Protein AF-A0A941DUY1-F1 (afdb_monomer_lite)

Organism: NCBI:txid447199

Structure (mmCIF, N/CA/C/O backbone):
data_AF-A0A941DUY1-F1
#
_entry.id   AF-A0A941DUY1-F1
#
loop_
_atom_site.group_PDB
_atom_site.id
_atom_site.type_symbol
_atom_site.label_atom_id
_atom_site.label_alt_id
_atom_site.label_comp_id
_atom_site.label_asym_id
_atom_site.label_entity_id
_atom_site.label_seq_id
_atom_site.pdbx_PDB_ins_code
_atom_site.Cartn_x
_atom_site.Cartn_y
_atom_site.Cartn_z
_atom_site.occupancy
_atom_site.B_iso_or_equiv
_atom_site.auth_seq_id
_atom_site.auth_comp_id
_atom_site.auth_asym_id
_atom_site.auth_atom_id
_atom_site.pdbx_PDB_model_num
ATOM 1 N N . MET A 1 1 ? 4.414 -6.493 -10.388 1.00 70.31 1 MET A N 1
ATOM 2 C CA . MET A 1 1 ? 4.293 -7.013 -11.770 1.00 70.31 1 MET A CA 1
ATOM 3 C C . MET A 1 1 ? 5.643 -6.838 -12.440 1.00 70.31 1 MET A C 1
ATOM 5 O O . MET A 1 1 ? 6.046 -5.702 -12.551 1.00 70.31 1 MET A O 1
ATOM 9 N N . ALA A 1 2 ? 6.353 -7.868 -12.897 1.00 86.38 2 ALA A N 1
ATOM 10 C CA . ALA A 1 2 ? 7.705 -7.721 -13.474 1.00 86.38 2 ALA A CA 1
ATOM 11 C C . ALA A 1 2 ? 7.740 -7.038 -14.870 1.00 86.38 2 ALA A C 1
ATOM 13 O O . ALA A 1 2 ? 8.248 -7.601 -15.849 1.00 86.38 2 ALA A O 1
ATOM 14 N N . ALA A 1 3 ? 7.182 -5.826 -14.984 1.00 84.94 3 ALA A N 1
ATOM 15 C CA . ALA A 1 3 ? 6.990 -5.048 -16.208 1.00 84.94 3 ALA A CA 1
ATOM 16 C C . ALA A 1 3 ? 6.229 -5.795 -17.323 1.00 84.94 3 ALA A C 1
ATOM 18 O O . ALA A 1 3 ? 6.579 -5.696 -18.498 1.00 84.94 3 ALA A O 1
ATOM 19 N N . GLY A 1 4 ? 5.207 -6.577 -16.962 1.00 78.38 4 GLY A N 1
ATOM 20 C CA . GLY A 1 4 ? 4.423 -7.361 -17.924 1.00 78.38 4 GLY A CA 1
ATOM 21 C C . GLY A 1 4 ? 4.984 -8.748 -18.242 1.00 78.38 4 GLY A C 1
ATOM 22 O O . GLY A 1 4 ? 4.427 -9.442 -19.088 1.00 78.38 4 GLY A O 1
ATOM 23 N N . ARG A 1 5 ? 6.094 -9.154 -1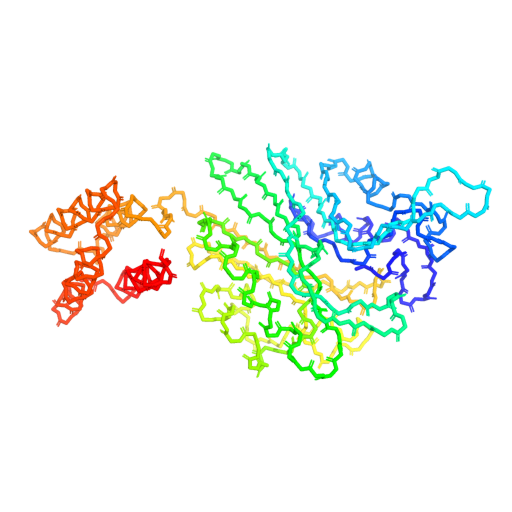7.608 1.00 90.06 5 ARG A N 1
ATOM 24 C CA . ARG A 1 5 ? 6.735 -10.449 -17.867 1.00 90.06 5 ARG A CA 1
ATOM 25 C C . ARG A 1 5 ? 6.318 -11.516 -16.864 1.00 90.06 5 ARG A C 1
ATOM 27 O O . ARG A 1 5 ? 6.424 -11.310 -15.657 1.00 90.06 5 ARG A O 1
ATOM 34 N N . GLY A 1 6 ? 5.929 -12.674 -17.389 1.00 88.38 6 GLY A N 1
ATOM 35 C CA . GLY A 1 6 ? 5.649 -13.863 -16.591 1.00 88.38 6 GLY A CA 1
ATOM 36 C C . GLY A 1 6 ? 6.906 -14.602 -16.131 1.00 88.38 6 GLY A C 1
ATOM 37 O O . GLY A 1 6 ? 8.039 -14.220 -16.435 1.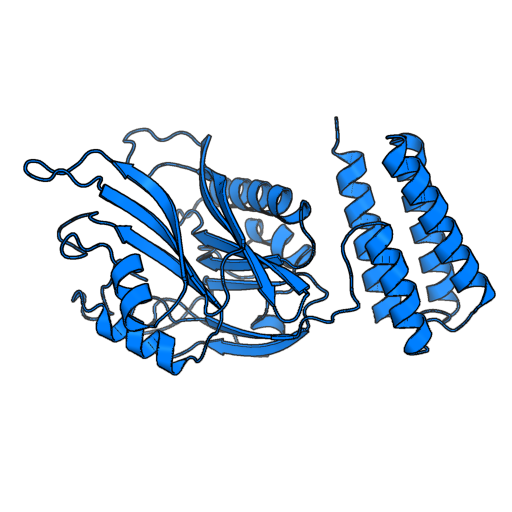00 88.38 6 GLY A O 1
ATOM 38 N N . THR A 1 7 ? 6.707 -15.721 -15.432 1.00 90.62 7 THR A N 1
ATOM 39 C CA . THR A 1 7 ? 7.796 -16.601 -14.955 1.00 90.62 7 THR A CA 1
ATOM 40 C C . THR A 1 7 ? 8.589 -17.269 -16.086 1.00 90.62 7 THR A C 1
ATOM 42 O O . THR A 1 7 ? 9.714 -17.722 -15.878 1.00 90.62 7 THR A O 1
ATOM 45 N N . ASP A 1 8 ? 8.032 -17.284 -17.298 1.00 89.25 8 ASP A N 1
ATOM 46 C CA . ASP A 1 8 ? 8.660 -17.700 -18.554 1.00 89.25 8 ASP A CA 1
ATOM 47 C C . ASP A 1 8 ? 9.516 -16.596 -19.206 1.00 89.25 8 ASP A C 1
ATOM 49 O O . ASP A 1 8 ? 10.152 -16.834 -20.231 1.00 89.25 8 ASP A O 1
ATOM 53 N N . GLY A 1 9 ? 9.545 -15.391 -18.623 1.00 87.94 9 GLY A N 1
ATOM 54 C CA . GLY A 1 9 ? 10.306 -14.237 -19.107 1.00 87.94 9 GLY A CA 1
ATOM 55 C C . GLY A 1 9 ? 9.675 -13.513 -20.299 1.00 87.94 9 GLY A C 1
ATOM 56 O O . GLY A 1 9 ? 10.223 -12.505 -20.753 1.00 87.94 9 GLY A O 1
ATOM 57 N N . ASN A 1 10 ? 8.530 -13.993 -20.788 1.00 91.19 10 ASN A N 1
ATOM 58 C CA . ASN A 1 10 ? 7.822 -13.414 -21.923 1.00 91.19 10 ASN A CA 1
ATOM 59 C C . ASN A 1 10 ? 6.900 -12.285 -21.461 1.00 91.19 10 ASN A C 1
ATOM 61 O O . ASN A 1 10 ? 6.195 -12.428 -20.464 1.00 91.19 10 ASN A O 1
ATOM 65 N N . TYR A 1 11 ? 6.887 -11.186 -22.215 1.00 92.81 11 TYR A N 1
ATOM 66 C CA . TYR A 1 11 ? 5.929 -10.100 -22.031 1.00 92.81 11 TYR A CA 1
ATOM 67 C C . TYR A 1 11 ? 4.552 -10.522 -22.562 1.00 92.81 11 TYR A C 1
ATOM 69 O O . TYR A 1 11 ? 4.431 -10.798 -23.757 1.00 92.81 11 TYR A O 1
ATOM 77 N N . GLN A 1 12 ? 3.557 -10.617 -21.676 1.00 93.69 12 GLN A N 1
ATOM 78 C CA . GLN A 1 12 ? 2.161 -10.968 -21.982 1.00 93.69 12 GLN A CA 1
ATOM 79 C C . GLN A 1 12 ? 1.250 -10.276 -20.963 1.00 93.69 12 GLN A C 1
ATOM 81 O O . GLN A 1 12 ? 1.073 -10.763 -19.843 1.00 93.69 12 GLN A O 1
ATOM 86 N N . LEU A 1 13 ? 0.714 -9.112 -21.329 1.00 94.25 13 LEU A N 1
ATOM 87 C CA . LEU A 1 13 ? -0.080 -8.283 -20.421 1.00 94.25 13 LEU A CA 1
ATOM 88 C C . LEU A 1 13 ? -1.455 -8.902 -20.135 1.00 94.25 13 LEU A C 1
ATOM 90 O O . LEU A 1 13 ? -1.976 -8.765 -19.031 1.00 94.25 13 LEU A O 1
ATOM 94 N N . GLU A 1 14 ? -1.990 -9.656 -21.090 1.00 94.69 14 GLU A N 1
ATOM 95 C CA . GLU A 1 14 ? -3.260 -10.375 -20.991 1.00 94.69 14 GLU A CA 1
ATOM 96 C C . GLU A 1 14 ? -3.248 -11.350 -19.809 1.00 94.69 14 GLU A C 1
ATOM 98 O O . GLU A 1 14 ? -4.197 -11.399 -19.038 1.00 94.69 14 GLU A O 1
ATOM 103 N N . ARG A 1 15 ? -2.123 -12.039 -19.570 1.00 94.62 15 ARG A N 1
ATOM 104 C CA . ARG A 1 15 ? -1.970 -12.958 -18.428 1.00 94.62 15 ARG A CA 1
ATOM 105 C C . ARG A 1 15 ? -2.094 -12.236 -17.080 1.00 94.62 15 ARG A C 1
ATOM 107 O O . ARG A 1 15 ? -2.566 -12.811 -16.098 1.00 94.62 15 ARG A O 1
ATOM 114 N N . ILE A 1 16 ? -1.634 -10.985 -17.015 1.00 95.62 16 ILE A N 1
ATOM 115 C CA . ILE A 1 16 ? -1.786 -10.141 -15.826 1.00 95.62 16 ILE A CA 1
ATOM 116 C C . ILE A 1 16 ? -3.247 -9.721 -15.674 1.00 95.62 16 ILE A C 1
ATOM 118 O O . ILE A 1 16 ? -3.775 -9.832 -14.570 1.00 95.62 16 ILE A O 1
ATOM 122 N N . ALA A 1 17 ? -3.895 -9.283 -16.757 1.00 97.00 17 ALA A N 1
ATOM 123 C CA . ALA A 1 17 ? -5.310 -8.919 -16.742 1.00 97.00 17 ALA A CA 1
ATOM 124 C C . ALA A 1 17 ? -6.191 -10.097 -16.288 1.00 97.00 17 ALA A C 1
ATOM 126 O O . ALA A 1 17 ? -6.972 -9.935 -15.355 1.00 97.00 17 ALA A O 1
ATOM 127 N N . GLU A 1 18 ? -5.986 -11.293 -16.848 1.00 96.81 18 GLU A N 1
ATOM 128 C CA . GLU A 1 18 ? -6.672 -12.532 -16.449 1.00 96.81 18 GLU A CA 1
ATOM 129 C C . GLU A 1 18 ? -6.465 -12.832 -14.959 1.00 96.81 18 GLU A C 1
ATOM 131 O O . GLU A 1 18 ? -7.430 -13.049 -14.232 1.00 96.81 18 GLU A O 1
ATOM 136 N N . THR A 1 19 ? -5.218 -12.754 -14.471 1.00 96.38 19 THR A N 1
ATOM 137 C CA . THR A 1 19 ? -4.923 -12.966 -13.043 1.00 96.38 19 THR A CA 1
ATOM 138 C C . THR A 1 19 ? -5.673 -11.960 -12.165 1.00 96.38 19 THR A C 1
ATOM 140 O O . THR A 1 19 ? -6.210 -12.340 -11.129 1.00 96.38 19 THR A O 1
ATOM 143 N N . ILE A 1 20 ? -5.733 -10.681 -12.558 1.00 96.88 20 ILE A N 1
ATOM 144 C CA . ILE A 1 20 ? -6.478 -9.653 -11.815 1.00 96.88 20 ILE A CA 1
ATOM 145 C C . ILE A 1 20 ? -7.981 -9.964 -11.831 1.00 96.88 20 ILE A C 1
ATOM 147 O O . ILE A 1 20 ? -8.607 -9.940 -10.772 1.00 96.88 20 ILE A O 1
ATOM 151 N N . GLN A 1 21 ? -8.553 -10.314 -12.985 1.00 97.06 21 GLN A N 1
ATOM 152 C CA . GLN A 1 21 ? -9.971 -10.675 -13.106 1.00 97.06 21 GLN A CA 1
ATOM 153 C C . GLN A 1 21 ? -10.337 -11.870 -12.220 1.00 97.06 21 GLN A C 1
ATOM 155 O O . GLN A 1 21 ? -11.356 -11.826 -11.532 1.00 97.06 21 GLN A O 1
ATOM 160 N N . GLU A 1 22 ? -9.494 -12.905 -12.188 1.00 96.88 22 GLU A N 1
ATOM 161 C CA . GLU A 1 22 ? -9.694 -14.097 -11.354 1.00 96.88 22 GLU A CA 1
ATOM 162 C C . GLU A 1 22 ? -9.720 -13.774 -9.856 1.00 96.88 22 GLU A C 1
ATOM 164 O O . GLU A 1 22 ? -10.427 -14.445 -9.104 1.00 96.88 22 GLU A O 1
ATOM 169 N N . THR A 1 23 ? -9.000 -12.734 -9.416 1.00 96.06 23 THR A N 1
ATOM 170 C CA . THR A 1 23 ? -9.039 -12.311 -8.007 1.00 96.06 23 THR A CA 1
ATOM 171 C C . THR A 1 23 ? -10.356 -11.657 -7.598 1.00 96.06 23 THR A C 1
ATOM 173 O O . THR A 1 23 ? -10.684 -11.655 -6.414 1.00 96.06 23 THR A O 1
ATOM 176 N N . GLY A 1 24 ? -11.092 -11.064 -8.545 1.00 96.12 24 GLY A N 1
ATOM 177 C CA . GLY A 1 24 ? -12.301 -10.289 -8.260 1.00 96.12 24 GLY A CA 1
ATOM 178 C C . GLY A 1 24 ? -12.070 -8.996 -7.462 1.00 96.12 24 GLY A C 1
ATOM 179 O O . GLY A 1 24 ? -13.032 -8.448 -6.928 1.00 96.12 24 GLY A O 1
ATOM 180 N N . ALA A 1 25 ? -10.828 -8.511 -7.356 1.00 97.56 25 ALA A N 1
ATOM 181 C CA . ALA A 1 25 ? -10.493 -7.333 -6.559 1.00 97.56 25 ALA A CA 1
ATOM 182 C C . ALA A 1 25 ? -11.130 -6.041 -7.110 1.00 97.56 25 ALA A C 1
ATOM 184 O O . ALA A 1 25 ? -11.072 -5.763 -8.307 1.00 97.56 25 ALA A O 1
ATOM 185 N N . ASP A 1 26 ? -11.686 -5.206 -6.225 1.00 97.88 26 ASP A N 1
ATOM 186 C CA . ASP A 1 26 ? -12.289 -3.921 -6.617 1.00 97.88 26 ASP A CA 1
ATOM 187 C C . ASP A 1 26 ? -11.260 -2.778 -6.741 1.00 97.88 26 ASP A C 1
ATOM 189 O O . ASP A 1 26 ? -11.467 -1.833 -7.507 1.00 97.88 26 ASP A O 1
ATOM 193 N N . ILE A 1 27 ? -10.167 -2.837 -5.970 1.00 98.31 27 ILE A N 1
ATOM 194 C CA . ILE A 1 27 ? -9.073 -1.855 -5.963 1.00 98.31 27 ILE A CA 1
ATOM 195 C C . ILE A 1 27 ? -7.753 -2.626 -5.939 1.00 98.31 27 ILE A C 1
ATOM 197 O O . ILE A 1 27 ? -7.562 -3.514 -5.109 1.00 98.31 27 ILE A O 1
ATOM 201 N N . ILE A 1 28 ? -6.841 -2.294 -6.848 1.00 98.75 28 ILE A N 1
ATOM 202 C CA . ILE A 1 28 ? -5.596 -3.029 -7.078 1.00 98.75 28 ILE A CA 1
ATOM 203 C C . ILE A 1 28 ? -4.421 -2.061 -7.027 1.00 98.75 28 ILE A C 1
ATOM 205 O O . ILE A 1 28 ? -4.449 -1.022 -7.680 1.00 98.75 28 ILE A O 1
ATOM 209 N N . GLY A 1 29 ? -3.364 -2.420 -6.297 1.00 98.75 29 GLY A N 1
ATOM 210 C CA . GLY A 1 29 ? -2.077 -1.727 -6.342 1.00 98.75 29 GLY A CA 1
ATOM 211 C C . GLY A 1 29 ? -1.036 -2.538 -7.102 1.00 98.75 29 GLY A C 1
ATOM 212 O O . GLY A 1 29 ? -0.862 -3.730 -6.857 1.00 98.75 29 GLY A O 1
ATOM 213 N N . LEU A 1 30 ? -0.331 -1.885 -8.020 1.00 98.69 30 LEU A N 1
ATOM 214 C CA . LEU A 1 30 ? 0.607 -2.508 -8.944 1.00 98.69 30 LEU A CA 1
ATOM 215 C C . LEU A 1 30 ? 1.993 -1.879 -8.802 1.00 98.69 30 LEU A C 1
ATOM 217 O O . LEU A 1 30 ? 2.150 -0.662 -8.882 1.00 98.69 30 LEU A O 1
ATOM 221 N N . GLN A 1 31 ? 3.015 -2.714 -8.636 1.00 98.50 31 GLN A N 1
ATOM 222 C CA . GLN A 1 31 ? 4.422 -2.308 -8.625 1.00 98.50 31 GLN A CA 1
ATOM 223 C C . GLN A 1 31 ? 5.102 -2.719 -9.929 1.00 98.50 31 GLN A C 1
ATOM 225 O O . GLN A 1 31 ? 4.628 -3.625 -10.622 1.00 98.50 31 GLN A O 1
ATOM 230 N N . GLU A 1 32 ? 6.238 -2.080 -10.218 1.00 97.25 32 GLU A N 1
ATOM 231 C CA . GLU A 1 32 ? 7.058 -2.348 -11.406 1.00 97.25 32 GLU A CA 1
ATOM 232 C C . GLU A 1 32 ? 6.312 -2.121 -12.734 1.00 97.25 32 GLU A C 1
ATOM 234 O O . GLU A 1 32 ? 6.437 -2.861 -13.711 1.00 97.25 32 GLU A O 1
ATOM 239 N N . VAL A 1 33 ? 5.527 -1.048 -12.765 1.00 98.38 33 VAL A N 1
ATOM 240 C CA . VAL A 1 33 ? 4.738 -0.628 -13.921 1.00 98.38 33 VAL A CA 1
ATOM 241 C C . VAL A 1 33 ? 5.625 0.152 -14.883 1.00 98.38 33 VAL A C 1
ATOM 243 O O . VAL A 1 33 ? 6.224 1.157 -14.495 1.00 98.38 33 VAL A O 1
ATOM 246 N N . ASP A 1 34 ? 5.672 -0.279 -16.140 1.00 98.00 34 ASP A N 1
ATOM 247 C CA . ASP A 1 34 ? 6.364 0.433 -17.212 1.00 98.00 34 ASP A CA 1
ATOM 248 C C . ASP A 1 34 ? 5.372 1.272 -18.026 1.00 98.00 34 ASP A C 1
ATOM 250 O O . ASP A 1 34 ? 4.307 0.792 -18.421 1.00 98.00 34 ASP A O 1
ATOM 254 N N . VAL A 1 35 ? 5.761 2.504 -18.346 1.00 98.06 35 VAL A N 1
ATOM 255 C CA . VAL A 1 35 ? 5.073 3.361 -19.318 1.00 98.06 35 VAL A CA 1
ATOM 256 C C . VAL A 1 35 ? 6.102 3.808 -20.342 1.00 98.06 35 VAL A C 1
ATOM 258 O O . VAL A 1 35 ? 6.987 4.615 -20.047 1.00 98.06 35 VAL A O 1
ATOM 261 N N . HIS A 1 36 ? 6.050 3.202 -21.528 1.00 97.19 36 HIS A N 1
ATOM 262 C CA . HIS A 1 36 ? 7.006 3.431 -22.617 1.00 97.19 36 HIS A CA 1
ATOM 263 C C . HIS A 1 36 ? 8.476 3.202 -22.225 1.00 97.19 36 HIS A C 1
ATOM 265 O O . HIS A 1 36 ? 9.393 3.712 -22.867 1.00 97.19 36 HIS A O 1
ATOM 271 N N . TRP A 1 37 ? 8.727 2.438 -21.158 1.00 95.44 37 TRP A N 1
ATOM 272 C CA . TRP A 1 37 ? 10.041 2.365 -20.522 1.00 95.44 37 TRP A CA 1
ATOM 273 C C . TRP A 1 37 ? 11.130 1.797 -21.432 1.00 95.44 37 TRP A C 1
ATOM 275 O O . TRP A 1 37 ? 12.275 2.255 -21.389 1.00 95.44 37 TRP A O 1
ATOM 285 N N . GLY A 1 38 ? 10.812 0.779 -22.228 1.00 93.88 38 GLY A N 1
ATOM 286 C CA . GLY A 1 38 ? 11.788 0.110 -23.075 1.00 93.88 38 GLY A CA 1
ATOM 287 C C . GLY A 1 38 ? 11.260 -1.168 -23.713 1.00 93.88 38 GLY A C 1
ATOM 288 O O . GLY A 1 38 ? 10.127 -1.582 -23.487 1.00 93.88 38 GLY A O 1
ATOM 289 N N . ALA A 1 39 ? 12.139 -1.858 -24.442 1.00 92.25 39 ALA A N 1
ATOM 290 C CA . ALA A 1 39 ? 11.802 -3.096 -25.145 1.00 92.25 39 ALA A CA 1
ATOM 291 C C . ALA A 1 39 ? 11.272 -4.219 -24.229 1.00 92.25 39 ALA A C 1
ATOM 293 O O . ALA A 1 39 ? 10.554 -5.092 -24.703 1.00 92.25 39 ALA A O 1
ATOM 294 N N . ARG A 1 40 ? 11.596 -4.206 -22.923 1.00 92.44 40 ARG A N 1
ATOM 295 C CA . ARG A 1 40 ? 11.140 -5.233 -21.962 1.00 92.44 40 ARG A CA 1
ATOM 296 C C . ARG A 1 40 ? 9.620 -5.275 -21.776 1.00 92.44 40 ARG A C 1
ATOM 298 O O . ARG A 1 40 ? 9.105 -6.315 -21.387 1.00 92.44 40 ARG A O 1
ATOM 305 N N . SER A 1 41 ? 8.963 -4.150 -22.032 1.00 92.50 41 SER A N 1
ATOM 306 C CA . SER A 1 41 ? 7.520 -3.937 -21.944 1.00 92.50 41 SER A CA 1
ATOM 307 C C . SER A 1 41 ? 6.946 -3.547 -23.305 1.00 92.50 41 SER A C 1
ATOM 309 O O . SER A 1 41 ? 5.922 -2.884 -23.366 1.00 92.50 41 SER A O 1
ATOM 311 N N . ASN A 1 42 ? 7.658 -3.874 -24.396 1.00 93.12 42 ASN A N 1
ATOM 312 C CA . ASN A 1 42 ? 7.289 -3.505 -25.766 1.00 93.12 42 ASN A CA 1
ATOM 313 C C . ASN A 1 42 ? 7.041 -1.987 -25.964 1.00 93.12 42 ASN A C 1
ATOM 315 O O . ASN A 1 42 ? 6.386 -1.567 -26.908 1.00 93.12 42 ASN A O 1
ATOM 319 N N . TYR A 1 43 ? 7.617 -1.140 -25.099 1.00 94.75 43 TYR A N 1
ATOM 320 C CA . TYR A 1 43 ? 7.329 0.301 -25.035 1.00 94.75 43 TYR A CA 1
ATOM 321 C C . TYR A 1 43 ? 5.844 0.639 -24.818 1.00 94.75 43 TYR A C 1
ATOM 323 O O . TYR A 1 43 ? 5.426 1.767 -25.090 1.00 94.75 43 TYR A O 1
ATOM 331 N N . ASP A 1 44 ? 5.060 -0.285 -24.278 1.00 96.19 44 ASP A N 1
ATOM 332 C CA . ASP A 1 44 ? 3.642 -0.073 -24.037 1.00 96.19 44 ASP A CA 1
ATOM 333 C C . ASP A 1 44 ? 3.397 0.818 -22.811 1.00 96.19 44 ASP A C 1
ATOM 335 O O . ASP A 1 44 ? 4.206 0.901 -21.877 1.00 96.19 44 ASP A O 1
ATOM 339 N N . ASN A 1 45 ? 2.250 1.499 -22.810 1.00 97.50 45 ASN A N 1
ATOM 340 C CA . ASN A 1 45 ? 1.695 2.102 -21.603 1.00 97.50 45 ASN A CA 1
ATOM 341 C C . ASN A 1 45 ? 0.919 1.023 -20.838 1.00 97.50 45 ASN A C 1
ATOM 343 O O . ASN A 1 45 ? -0.298 0.902 -20.971 1.00 97.50 45 ASN A O 1
ATOM 347 N N . THR A 1 46 ? 1.644 0.196 -20.081 1.00 97.94 46 THR A N 1
ATOM 348 C CA . THR A 1 46 ? 1.078 -1.039 -19.512 1.00 97.94 46 THR A CA 1
ATOM 349 C C . THR A 1 46 ? -0.114 -0.800 -18.592 1.00 97.94 46 THR A C 1
ATOM 351 O O . THR A 1 46 ? -1.071 -1.564 -18.637 1.00 97.94 46 THR A O 1
ATOM 354 N N . ILE A 1 47 ? -0.103 0.272 -17.796 1.00 98.31 47 ILE A N 1
ATOM 355 C CA . ILE A 1 47 ? -1.226 0.581 -16.906 1.00 98.31 47 ILE A CA 1
ATOM 356 C C . ILE A 1 47 ? -2.464 1.034 -17.675 1.00 98.31 47 ILE A C 1
ATOM 358 O O . ILE A 1 47 ? -3.564 0.632 -17.316 1.00 98.31 47 ILE A O 1
ATOM 362 N N . GLN A 1 48 ? -2.297 1.824 -18.739 1.00 98.44 48 GLN A N 1
ATOM 363 C CA . GLN A 1 48 ? -3.426 2.254 -19.561 1.00 98.44 48 GLN A CA 1
ATOM 364 C C . GLN A 1 48 ? -4.084 1.053 -20.246 1.00 98.44 48 GLN A C 1
ATOM 366 O O . GLN A 1 48 ? -5.299 0.920 -20.189 1.00 98.44 48 GLN A O 1
ATOM 371 N N . LEU A 1 49 ? -3.285 0.157 -20.832 1.00 98.25 49 LEU A N 1
ATOM 372 C CA . LEU A 1 49 ? -3.800 -1.050 -21.481 1.00 98.25 49 LEU A CA 1
ATOM 373 C C . LEU A 1 49 ? -4.530 -1.969 -20.489 1.00 98.25 49 LEU A C 1
ATOM 375 O O . LEU A 1 49 ? -5.603 -2.471 -20.804 1.00 98.25 49 LEU A O 1
ATOM 379 N N . LEU A 1 50 ? -3.990 -2.154 -19.277 1.00 98.38 50 LEU A N 1
ATOM 380 C CA . LEU A 1 50 ? -4.678 -2.911 -18.223 1.00 98.38 50 LEU A CA 1
ATOM 381 C C . LEU A 1 50 ? -5.992 -2.246 -17.802 1.00 98.38 50 LEU A C 1
ATOM 383 O O . LEU A 1 50 ? -6.984 -2.936 -17.607 1.00 98.38 50 LEU A O 1
ATOM 387 N N . ALA A 1 51 ? -6.006 -0.922 -17.655 1.00 98.56 51 ALA A N 1
ATOM 388 C CA . ALA A 1 51 ? -7.204 -0.183 -17.274 1.00 98.56 51 ALA A CA 1
ATOM 389 C C . ALA A 1 51 ? -8.311 -0.279 -18.334 1.00 98.56 51 ALA A C 1
ATOM 391 O O . ALA A 1 51 ? -9.476 -0.441 -17.979 1.00 98.56 51 ALA A O 1
ATOM 392 N N . GLU A 1 52 ? -7.941 -0.214 -19.616 1.00 98.38 52 GLU A N 1
ATOM 393 C CA . GLU A 1 52 ? -8.857 -0.382 -20.749 1.00 98.38 52 GLU A CA 1
ATOM 394 C C . GLU A 1 52 ? -9.424 -1.810 -20.814 1.00 98.38 52 GLU A C 1
ATOM 396 O O . GLU A 1 52 ? -10.633 -1.972 -20.960 1.00 98.38 52 GLU A O 1
ATOM 401 N N . GLU A 1 53 ? -8.582 -2.837 -20.649 1.00 98.06 53 GLU A N 1
ATOM 402 C CA . GLU A 1 53 ? -9.005 -4.249 -20.672 1.00 98.06 53 GLU A CA 1
ATOM 403 C C . GLU A 1 53 ? -9.910 -4.617 -19.484 1.00 98.06 53 GLU A C 1
ATOM 405 O O . GLU A 1 53 ? -10.840 -5.413 -19.614 1.00 98.06 53 GLU A O 1
ATOM 410 N N . LEU A 1 54 ? -9.643 -4.042 -18.309 1.00 98.12 54 LEU A N 1
ATOM 411 C CA . LEU A 1 54 ? -10.362 -4.349 -17.071 1.00 98.12 54 LEU A CA 1
ATOM 412 C C . LEU A 1 54 ? -11.570 -3.433 -16.818 1.00 98.12 54 LEU A C 1
ATOM 414 O O . LEU A 1 54 ? -12.294 -3.667 -15.851 1.00 98.12 54 LEU A O 1
ATOM 418 N N . ASP A 1 55 ? -11.789 -2.416 -17.660 1.00 98.19 55 ASP A N 1
ATOM 419 C CA . ASP A 1 55 ? -12.797 -1.358 -17.473 1.00 98.19 55 ASP A CA 1
ATOM 420 C C . ASP A 1 55 ? -12.692 -0.689 -16.085 1.00 98.19 55 ASP A C 1
ATOM 422 O O . ASP A 1 55 ? -13.652 -0.606 -15.315 1.00 98.19 55 ASP A O 1
ATOM 426 N N . MET A 1 56 ? -11.478 -0.247 -15.728 1.00 98.62 56 MET A N 1
ATOM 427 C CA . MET A 1 56 ? -11.174 0.347 -14.419 1.00 98.62 56 MET A CA 1
ATOM 428 C C . MET A 1 56 ? -10.580 1.752 -14.539 1.00 98.62 56 MET A C 1
ATOM 430 O O . MET A 1 56 ? -9.843 2.079 -15.468 1.00 98.62 56 MET A O 1
ATOM 434 N N . TYR A 1 57 ? -10.836 2.587 -13.533 1.00 98.69 57 TYR A N 1
ATOM 435 C CA . TYR A 1 57 ? -10.100 3.833 -13.335 1.00 98.69 57 TYR A CA 1
ATOM 436 C C . TYR A 1 57 ? -8.662 3.524 -12.927 1.00 98.69 57 TYR A C 1
ATOM 438 O O . TYR A 1 57 ? -8.415 2.549 -12.220 1.00 98.69 57 TYR A O 1
ATOM 446 N N . TYR A 1 58 ? -7.709 4.374 -13.309 1.00 98.69 58 TYR A N 1
ATOM 447 C CA . TYR A 1 58 ? -6.314 4.186 -12.928 1.00 98.69 58 TYR A CA 1
ATOM 448 C C . TYR A 1 58 ? -5.627 5.493 -12.554 1.00 98.69 58 TYR A C 1
ATOM 450 O O . TYR A 1 58 ? -5.994 6.575 -13.014 1.00 98.69 58 TYR A O 1
ATOM 458 N N . TYR A 1 59 ? -4.580 5.369 -11.745 1.00 98.81 59 TYR A N 1
ATOM 459 C CA . TYR A 1 59 ? -3.611 6.432 -11.516 1.00 98.81 59 TYR A CA 1
ATOM 460 C C . TYR A 1 59 ? -2.202 5.840 -11.517 1.00 98.81 59 TYR A C 1
ATOM 462 O O . TYR A 1 59 ? -1.967 4.763 -10.967 1.00 98.81 59 TYR A O 1
ATOM 470 N N . PHE A 1 60 ? -1.266 6.539 -12.156 1.00 98.81 60 PHE A N 1
ATOM 471 C CA . PHE A 1 60 ? 0.133 6.138 -12.256 1.00 98.81 60 PHE A CA 1
ATOM 472 C C . PHE A 1 60 ? 1.021 7.143 -11.524 1.00 98.81 60 PHE A C 1
ATOM 474 O O . PHE A 1 60 ? 0.983 8.342 -11.801 1.00 98.81 60 PHE A O 1
ATOM 481 N N . ALA A 1 61 ? 1.848 6.640 -10.610 1.00 98.62 61 ALA A N 1
ATOM 482 C CA . ALA A 1 61 ? 2.807 7.415 -9.840 1.00 98.62 61 ALA A CA 1
ATOM 483 C C . ALA A 1 61 ? 4.236 7.032 -10.273 1.00 98.62 61 ALA A C 1
ATOM 485 O O . ALA A 1 61 ? 4.804 6.052 -9.769 1.00 98.62 61 ALA A O 1
ATOM 486 N N . PRO A 1 62 ? 4.844 7.780 -11.217 1.00 98.38 62 PRO A N 1
ATOM 487 C CA . PRO A 1 62 ? 6.190 7.481 -11.684 1.00 98.38 62 PRO A CA 1
ATOM 488 C C . PRO A 1 62 ? 7.218 7.619 -10.557 1.00 98.38 62 PRO A C 1
ATOM 490 O O . PRO A 1 62 ? 7.238 8.596 -9.807 1.00 98.38 62 PRO A O 1
ATOM 493 N N . ILE A 1 63 ? 8.096 6.626 -10.482 1.00 98.06 63 ILE A N 1
ATOM 494 C CA . ILE A 1 63 ? 9.317 6.587 -9.674 1.00 98.06 63 ILE A CA 1
ATOM 495 C C . ILE A 1 63 ? 10.467 7.222 -10.459 1.00 98.06 63 ILE A C 1
ATOM 497 O O . ILE A 1 63 ? 11.211 8.053 -9.939 1.00 98.06 63 ILE A O 1
ATOM 501 N N . TYR A 1 64 ? 10.598 6.816 -11.721 1.00 97.81 64 TYR A N 1
ATOM 502 C CA . TYR A 1 64 ? 11.520 7.387 -12.687 1.00 97.81 64 TYR A CA 1
ATOM 503 C C . TYR A 1 64 ? 10.732 7.961 -13.849 1.00 97.81 64 TYR A C 1
ATOM 505 O O . TYR A 1 64 ? 9.758 7.366 -14.307 1.00 97.81 64 TYR A O 1
ATOM 513 N N . ASP A 1 65 ? 11.206 9.098 -14.335 1.00 97.25 65 ASP A N 1
ATOM 514 C CA . ASP A 1 65 ? 10.652 9.802 -15.476 1.00 97.25 65 ASP A CA 1
ATOM 515 C C . ASP A 1 65 ? 11.817 10.324 -16.322 1.00 97.25 65 ASP A C 1
ATOM 517 O O . ASP A 1 65 ? 12.484 11.296 -15.962 1.00 97.25 65 ASP A O 1
ATOM 521 N N . MET A 1 66 ? 12.135 9.592 -17.387 1.00 95.94 66 MET A N 1
ATOM 522 C CA . MET A 1 66 ? 13.314 9.817 -18.218 1.00 95.94 66 MET A CA 1
ATOM 523 C C . MET A 1 66 ? 12.927 10.409 -19.572 1.00 95.94 66 MET A C 1
ATOM 525 O O . MET A 1 66 ? 11.809 10.236 -20.064 1.00 95.94 66 MET A O 1
ATOM 529 N N . GLU A 1 67 ? 13.900 11.064 -20.201 1.00 95.69 67 GLU A N 1
ATOM 530 C CA . GLU A 1 67 ? 13.754 11.567 -21.563 1.00 95.69 67 GLU A CA 1
ATOM 531 C C . GLU A 1 67 ? 13.376 10.451 -22.554 1.00 95.69 67 GLU A C 1
ATOM 533 O O . GLU A 1 67 ? 13.753 9.285 -22.353 1.00 95.69 67 GLU A O 1
ATOM 538 N N . PRO A 1 68 ? 12.645 10.794 -23.631 1.00 95.00 68 PRO A N 1
ATOM 539 C CA . PRO A 1 68 ? 12.289 9.839 -24.668 1.00 95.00 68 PRO A CA 1
ATOM 540 C C . PRO A 1 68 ? 13.497 9.089 -25.237 1.00 95.00 68 PRO A C 1
ATOM 542 O O . PRO A 1 68 ? 14.615 9.605 -25.319 1.00 95.00 68 PRO A O 1
ATOM 545 N N . ALA A 1 69 ? 13.269 7.846 -25.667 1.00 89.50 69 ALA A N 1
ATOM 546 C CA . ALA A 1 69 ? 14.258 7.137 -26.473 1.00 89.50 69 ALA A CA 1
ATOM 547 C C . ALA A 1 69 ? 14.461 7.852 -27.820 1.00 89.50 69 ALA A C 1
ATOM 549 O O . ALA A 1 69 ? 13.553 8.501 -28.335 1.00 89.50 69 ALA A O 1
ATOM 550 N N . GLN A 1 70 ? 15.640 7.691 -28.425 1.00 87.19 70 GLN A N 1
ATOM 551 C CA . GLN A 1 70 ? 15.918 8.251 -29.746 1.00 87.19 70 GLN A CA 1
ATOM 552 C C . GLN A 1 70 ? 14.863 7.787 -30.766 1.00 87.19 70 GLN A C 1
ATOM 554 O O . GLN A 1 70 ? 14.704 6.589 -30.988 1.00 87.19 70 GLN A O 1
ATOM 559 N N . GLY A 1 71 ? 14.174 8.742 -31.398 1.00 87.62 71 GLY A N 1
ATOM 560 C CA . GLY A 1 71 ? 13.119 8.466 -32.380 1.00 87.62 71 GLY A CA 1
ATOM 561 C C . GLY A 1 71 ? 11.716 8.258 -31.794 1.00 87.62 71 GLY A C 1
ATOM 562 O O . GLY A 1 71 ? 10.823 7.875 -32.542 1.00 87.62 71 GLY A O 1
ATOM 563 N N . SER A 1 72 ? 11.518 8.509 -30.498 1.00 90.62 72 SER A N 1
ATOM 564 C CA . SER A 1 72 ? 10.207 8.555 -29.840 1.00 90.62 72 SER A CA 1
ATOM 565 C C . SER A 1 72 ? 9.969 9.936 -29.231 1.00 90.62 72 SER A C 1
ATOM 567 O O . SER A 1 72 ? 10.914 10.575 -28.773 1.00 90.62 72 SER A O 1
ATOM 569 N N . ASP A 1 73 ? 8.706 10.355 -29.173 1.00 92.56 73 ASP A N 1
ATOM 570 C CA . ASP A 1 73 ? 8.276 11.572 -28.472 1.00 92.56 73 ASP A CA 1
ATOM 571 C C . ASP A 1 73 ? 7.736 11.268 -27.058 1.00 92.56 73 ASP A C 1
ATOM 573 O O . ASP A 1 73 ? 7.411 12.177 -26.292 1.00 92.56 73 ASP A O 1
ATOM 577 N N . HIS A 1 74 ? 7.648 9.987 -26.681 1.00 94.69 74 HIS A N 1
ATOM 578 C CA . HIS A 1 74 ? 7.098 9.554 -25.397 1.00 94.69 74 HIS A CA 1
ATOM 579 C C . HIS A 1 74 ? 8.179 9.453 -24.319 1.00 94.69 74 HIS A C 1
ATOM 581 O O . HIS A 1 74 ? 9.205 8.792 -24.508 1.00 94.69 74 HIS A O 1
ATOM 587 N N . ARG A 1 75 ? 7.925 10.069 -23.158 1.00 96.75 75 ARG A N 1
ATOM 588 C CA . ARG A 1 75 ? 8.772 9.927 -21.964 1.00 96.75 75 ARG A CA 1
ATOM 589 C C . ARG A 1 75 ? 8.779 8.480 -21.487 1.00 96.75 75 ARG A C 1
ATOM 591 O O . ARG A 1 75 ? 7.777 7.781 -21.602 1.00 96.75 75 ARG A O 1
ATOM 598 N N . ARG A 1 76 ? 9.908 8.047 -20.933 1.00 97.44 76 ARG A N 1
ATOM 599 C CA . ARG A 1 76 ? 10.100 6.679 -20.445 1.00 97.44 76 ARG A CA 1
ATOM 600 C C . ARG A 1 76 ? 9.932 6.667 -18.938 1.00 97.44 76 ARG A C 1
ATOM 602 O O . ARG A 1 76 ? 10.762 7.234 -18.227 1.00 97.44 76 ARG A O 1
ATOM 609 N N . GLN A 1 77 ? 8.888 6.014 -18.449 1.00 98.19 77 GLN A N 1
ATOM 610 C CA . GLN A 1 77 ? 8.544 6.059 -17.034 1.00 98.19 77 GLN A CA 1
ATOM 611 C C . GLN A 1 77 ? 8.445 4.660 -16.441 1.00 98.19 77 GLN A C 1
ATOM 613 O O . GLN A 1 77 ? 8.061 3.700 -17.105 1.00 98.19 77 GLN A O 1
ATOM 618 N N . PHE A 1 78 ? 8.827 4.561 -15.177 1.00 98.19 78 PHE A N 1
ATOM 619 C CA . PHE A 1 78 ? 8.723 3.352 -14.373 1.00 98.19 78 PHE A CA 1
ATOM 620 C C . PHE A 1 78 ? 8.159 3.751 -13.024 1.00 98.19 78 PHE A C 1
ATOM 622 O O . PHE A 1 78 ? 8.604 4.758 -12.466 1.00 98.19 78 PHE A O 1
ATOM 629 N N . GLY A 1 79 ? 7.225 2.983 -12.473 1.00 98.38 79 GLY A N 1
ATOM 630 C CA . GLY A 1 79 ? 6.751 3.265 -11.132 1.00 98.38 79 GLY A CA 1
ATOM 631 C C . GLY A 1 79 ? 5.738 2.300 -10.554 1.00 98.38 79 GLY A C 1
ATOM 632 O O . GLY A 1 79 ? 5.783 1.096 -10.807 1.00 98.38 79 GLY A O 1
ATOM 633 N N . VAL A 1 80 ? 4.864 2.857 -9.724 1.00 98.88 80 VAL A N 1
ATOM 634 C CA . VAL A 1 80 ? 3.726 2.158 -9.127 1.00 98.88 80 VAL A CA 1
ATOM 635 C C . VAL A 1 80 ? 2.435 2.733 -9.699 1.00 98.88 80 VAL A C 1
ATOM 637 O O . VAL A 1 80 ? 2.396 3.879 -10.152 1.00 98.88 80 VAL A O 1
ATOM 640 N N . ALA A 1 81 ? 1.377 1.940 -9.699 1.00 98.81 81 ALA A N 1
ATOM 641 C CA . ALA A 1 81 ? 0.070 2.355 -10.172 1.00 98.81 81 ALA A CA 1
ATOM 642 C C . ALA A 1 81 ? -1.034 1.744 -9.325 1.00 98.81 81 ALA A C 1
ATOM 644 O O . ALA A 1 81 ? -0.797 0.838 -8.526 1.00 98.81 81 ALA A O 1
ATOM 645 N N . MET A 1 82 ? -2.248 2.208 -9.567 1.00 98.69 82 MET A N 1
ATOM 646 C CA . MET A 1 82 ? -3.452 1.563 -9.082 1.00 98.69 82 MET A CA 1
ATOM 647 C C . MET A 1 82 ? -4.480 1.392 -10.193 1.00 98.69 82 MET A C 1
ATOM 649 O O . MET A 1 82 ? -4.506 2.184 -11.138 1.00 98.69 82 MET A O 1
ATOM 653 N N . LEU A 1 83 ? -5.355 0.411 -10.009 1.00 98.81 83 LEU A N 1
ATOM 654 C CA . LEU A 1 83 ? -6.617 0.258 -10.721 1.00 98.81 83 LEU A CA 1
ATOM 655 C C . LEU A 1 83 ? -7.753 0.290 -9.698 1.00 98.81 83 LEU A C 1
ATOM 657 O O . LEU A 1 83 ? -7.593 -0.188 -8.576 1.00 98.81 83 LEU A O 1
ATOM 661 N N . SER A 1 84 ? -8.895 0.855 -10.063 1.00 98.50 84 SER A N 1
ATOM 662 C CA . SER A 1 84 ? -10.057 0.955 -9.188 1.00 98.50 84 SER A CA 1
ATOM 663 C C . SER A 1 84 ? -11.340 0.879 -9.995 1.00 98.50 84 SER A C 1
ATOM 665 O O . SER A 1 84 ? -11.518 1.589 -10.982 1.00 98.50 84 SER A O 1
ATOM 667 N N . LYS A 1 85 ? -12.274 0.056 -9.533 1.00 97.81 85 LYS A N 1
ATOM 668 C CA . LYS A 1 85 ? -13.649 0.024 -10.037 1.00 97.81 85 LYS A CA 1
ATOM 669 C C . LYS A 1 85 ? -14.419 1.297 -9.682 1.00 97.81 85 LYS A C 1
ATOM 671 O O . LYS A 1 85 ? -15.343 1.698 -10.383 1.00 97.81 85 LYS A O 1
ATOM 676 N N . TYR A 1 86 ? -14.040 1.936 -8.578 1.00 97.06 86 TYR A N 1
ATOM 677 C CA . TYR A 1 86 ? -14.628 3.185 -8.110 1.00 97.06 86 TYR A CA 1
ATOM 678 C C . TYR A 1 86 ? -13.864 4.388 -8.685 1.00 97.06 86 TYR A C 1
ATOM 680 O O . TYR A 1 86 ? -12.634 4.320 -8.792 1.00 97.06 86 TYR A O 1
ATOM 688 N N . PRO A 1 87 ? -14.541 5.509 -8.998 1.00 96.94 87 PRO A N 1
ATOM 689 C CA . PRO A 1 87 ? -13.869 6.734 -9.414 1.00 96.94 87 PRO A CA 1
ATOM 690 C C . PRO A 1 87 ? -12.839 7.202 -8.382 1.00 96.94 87 PRO A C 1
ATOM 692 O O . PRO A 1 87 ? -13.129 7.270 -7.187 1.00 96.94 87 PRO A O 1
ATOM 695 N N . ILE A 1 88 ? -11.655 7.571 -8.865 1.00 98.00 88 ILE A N 1
ATOM 696 C CA . ILE A 1 88 ? -10.597 8.178 -8.055 1.00 98.00 88 ILE A CA 1
ATOM 697 C C . ILE A 1 88 ? -10.921 9.671 -7.920 1.00 98.00 88 ILE A C 1
ATOM 699 O O . ILE A 1 88 ? -10.917 10.394 -8.919 1.00 98.00 88 ILE A O 1
ATOM 703 N N . THR A 1 89 ? -11.254 10.133 -6.711 1.00 95.00 89 THR A N 1
ATOM 704 C CA . THR A 1 89 ? -11.690 11.524 -6.470 1.00 95.00 89 THR A CA 1
ATOM 705 C C . THR A 1 89 ? -10.514 12.483 -6.340 1.00 95.00 89 THR A C 1
ATOM 707 O O . THR A 1 89 ? -10.613 13.643 -6.742 1.00 95.00 89 THR A O 1
ATOM 710 N N . ASN A 1 90 ? -9.391 11.990 -5.821 1.00 97.62 90 ASN A N 1
ATOM 711 C CA . ASN A 1 90 ? -8.133 12.712 -5.712 1.00 97.62 90 ASN A CA 1
ATOM 712 C C . ASN A 1 90 ? -6.963 11.723 -5.780 1.00 97.62 90 ASN A C 1
ATOM 714 O O . ASN A 1 90 ? -7.104 10.572 -5.372 1.00 97.62 90 ASN A O 1
ATOM 718 N N . ALA A 1 91 ? -5.810 12.154 -6.284 1.00 98.19 91 ALA A N 1
ATOM 719 C CA . ALA A 1 91 ? -4.607 11.332 -6.293 1.00 98.19 91 ALA A CA 1
ATOM 720 C C . ALA A 1 91 ? -3.339 12.184 -6.252 1.00 98.19 91 ALA A C 1
ATOM 722 O O . ALA A 1 91 ? -3.279 13.280 -6.814 1.00 98.19 91 ALA A O 1
ATOM 723 N N . ALA A 1 92 ? -2.306 11.654 -5.607 1.00 98.31 92 ALA A N 1
ATOM 724 C CA . ALA A 1 92 ? -1.009 12.289 -5.480 1.00 98.31 92 ALA A CA 1
ATOM 725 C C . ALA A 1 92 ? 0.122 11.270 -5.638 1.00 98.31 92 ALA A C 1
ATOM 727 O O . ALA A 1 92 ? 0.019 10.102 -5.270 1.00 98.31 92 ALA A O 1
ATOM 728 N N . ASN A 1 93 ? 1.242 11.733 -6.190 1.00 98.62 93 ASN A N 1
ATOM 729 C CA . ASN A 1 93 ? 2.508 11.013 -6.136 1.00 98.62 93 ASN A CA 1
ATOM 730 C C . ASN A 1 93 ? 3.361 11.647 -5.036 1.00 98.62 93 ASN A C 1
ATOM 732 O O . ASN A 1 93 ? 4.011 12.676 -5.244 1.00 98.62 93 ASN A O 1
ATOM 736 N N . ARG A 1 94 ? 3.280 11.071 -3.841 1.00 98.50 94 ARG A N 1
ATOM 737 C CA . ARG A 1 94 ? 3.970 11.546 -2.649 1.00 98.50 94 ARG A CA 1
ATOM 738 C C . ARG A 1 94 ? 5.456 11.206 -2.732 1.00 98.50 94 ARG A C 1
ATOM 740 O O . ARG A 1 94 ? 5.872 10.243 -3.384 1.00 98.50 94 ARG A O 1
ATOM 747 N N . GLN A 1 95 ? 6.264 12.037 -2.083 1.00 98.50 95 GLN A N 1
ATOM 748 C CA . GLN A 1 95 ? 7.706 11.846 -2.030 1.00 98.50 95 GLN A CA 1
ATOM 749 C C . GLN A 1 95 ? 8.095 11.085 -0.769 1.00 98.50 95 GLN A C 1
ATOM 751 O O . GLN A 1 95 ? 7.639 11.423 0.317 1.00 98.50 95 GLN A O 1
ATOM 756 N N . ILE A 1 96 ? 8.974 10.102 -0.929 1.00 98.50 96 ILE A N 1
ATOM 757 C CA . ILE A 1 96 ? 9.606 9.356 0.164 1.00 98.50 96 ILE A CA 1
ATOM 758 C C . ILE A 1 96 ? 11.107 9.261 -0.103 1.00 98.50 96 ILE A C 1
ATOM 760 O O . ILE A 1 96 ? 11.562 9.479 -1.234 1.00 98.50 96 ILE A O 1
ATOM 764 N N . THR A 1 97 ? 11.897 8.951 0.918 1.00 98.38 97 THR A N 1
ATOM 765 C CA . THR A 1 97 ? 13.349 8.830 0.788 1.00 98.38 97 THR A CA 1
ATOM 766 C C . THR A 1 97 ? 13.711 7.692 -0.154 1.00 98.38 97 THR A C 1
ATOM 768 O O . THR A 1 97 ? 13.239 6.564 -0.029 1.00 98.38 97 THR A O 1
ATOM 771 N N . ARG A 1 98 ? 14.556 7.966 -1.146 1.00 97.25 98 ARG A N 1
ATOM 772 C CA . ARG A 1 98 ? 14.939 6.987 -2.163 1.00 97.25 98 ARG A CA 1
ATOM 773 C C . ARG A 1 98 ? 16.408 7.065 -2.490 1.00 97.25 98 ARG A C 1
ATOM 775 O O . ARG A 1 98 ? 17.003 8.139 -2.508 1.00 97.25 98 ARG A O 1
ATOM 782 N N . LEU A 1 99 ? 16.953 5.900 -2.818 1.00 97.06 99 LEU A N 1
ATOM 783 C CA . LEU A 1 99 ? 18.303 5.740 -3.322 1.00 97.06 99 LEU A CA 1
ATOM 784 C C . LEU A 1 99 ? 18.229 5.263 -4.773 1.00 97.06 99 LEU A C 1
ATOM 786 O O . LEU A 1 99 ? 17.948 4.091 -5.041 1.00 97.06 99 LEU A O 1
ATOM 790 N N . SER A 1 100 ? 18.455 6.193 -5.705 1.00 94.44 100 SER A N 1
ATOM 791 C CA . SER A 1 100 ? 18.316 5.947 -7.145 1.00 94.44 100 SER A CA 1
ATOM 792 C C . SER A 1 100 ? 19.104 4.710 -7.597 1.00 94.44 100 SER A C 1
ATOM 794 O O . SER A 1 100 ? 20.202 4.426 -7.122 1.00 94.44 100 SER A O 1
ATOM 796 N N . THR A 1 101 ? 18.533 3.955 -8.529 1.00 92.62 101 THR A N 1
ATOM 797 C CA . THR A 1 101 ? 19.194 2.858 -9.255 1.00 92.62 101 THR A CA 1
ATOM 798 C C . THR A 1 101 ? 19.638 3.287 -10.652 1.00 92.62 101 THR A C 1
ATOM 800 O O . THR A 1 101 ? 20.280 2.512 -11.352 1.00 92.62 101 THR A O 1
ATOM 803 N N . GLN A 1 102 ? 19.288 4.512 -11.060 1.00 91.38 102 GLN A N 1
ATOM 804 C CA . GLN A 1 102 ? 19.641 5.100 -12.356 1.00 91.38 102 GLN A CA 1
ATOM 805 C C . GLN A 1 102 ? 20.810 6.090 -12.252 1.00 91.38 102 GLN A C 1
ATOM 807 O O . GLN A 1 102 ? 21.364 6.498 -13.269 1.00 91.38 102 GLN A O 1
ATOM 812 N N . ASP A 1 103 ? 21.171 6.496 -11.033 1.00 90.62 103 ASP A N 1
ATOM 813 C CA . ASP A 1 103 ? 22.313 7.370 -10.768 1.00 90.62 103 ASP A CA 1
ATOM 814 C C . ASP A 1 103 ? 23.556 6.506 -10.485 1.00 90.62 103 ASP A C 1
ATOM 816 O O . ASP A 1 103 ? 23.455 5.580 -9.675 1.00 90.62 103 ASP A O 1
ATOM 820 N N . PRO A 1 104 ? 24.712 6.760 -11.127 1.00 89.19 104 PRO A N 1
ATOM 821 C CA . PRO A 1 104 ? 25.953 6.051 -10.823 1.00 89.19 104 PRO A CA 1
ATOM 822 C C . PRO A 1 104 ? 26.453 6.258 -9.385 1.00 89.19 104 PRO A C 1
ATOM 824 O O . PRO A 1 104 ? 27.107 5.362 -8.857 1.00 89.19 104 PRO A O 1
ATOM 827 N N . ASN A 1 105 ? 26.156 7.401 -8.754 1.00 92.75 105 ASN A N 1
ATOM 828 C CA . ASN A 1 105 ? 26.551 7.724 -7.378 1.00 92.75 105 ASN A CA 1
ATOM 829 C C . ASN A 1 105 ? 25.332 8.246 -6.599 1.00 92.75 105 ASN A C 1
ATOM 831 O O . ASN A 1 105 ? 25.242 9.442 -6.315 1.00 92.75 105 ASN A O 1
ATOM 835 N N . PRO A 1 106 ? 24.359 7.373 -6.295 1.00 93.81 106 PRO A N 1
ATOM 836 C CA . PRO A 1 106 ? 23.106 7.797 -5.700 1.00 93.81 106 PRO A CA 1
ATOM 837 C C . PRO A 1 106 ? 23.311 8.216 -4.241 1.00 93.81 106 PRO A C 1
ATOM 839 O O . PRO A 1 106 ? 23.994 7.536 -3.481 1.00 93.81 106 PRO A O 1
ATOM 842 N N . GLU A 1 107 ? 22.631 9.285 -3.839 1.00 95.38 107 GLU A N 1
ATOM 843 C CA . GLU A 1 107 ? 22.506 9.717 -2.444 1.00 95.38 107 GLU A CA 1
ATOM 844 C C . GLU A 1 107 ? 21.032 9.620 -2.009 1.00 95.38 107 GLU A C 1
ATOM 846 O O . GLU A 1 107 ? 20.143 9.880 -2.835 1.00 95.38 107 GLU A O 1
ATOM 851 N N . PRO A 1 108 ? 20.736 9.256 -0.746 1.00 97.06 108 PRO A N 1
ATOM 852 C CA . PRO A 1 108 ? 19.370 9.249 -0.233 1.00 97.06 108 PRO A CA 1
ATOM 853 C C . PRO A 1 108 ? 18.743 10.644 -0.302 1.00 97.06 108 PRO A C 1
ATOM 855 O O . PRO A 1 108 ? 19.298 11.617 0.210 1.00 97.06 108 PRO A O 1
ATOM 858 N N . ARG A 1 109 ? 17.568 10.754 -0.923 1.00 97.19 109 ARG A N 1
ATOM 859 C CA . ARG A 1 109 ? 16.798 12.006 -0.984 1.00 97.19 109 ARG A CA 1
ATOM 860 C C . ARG A 1 109 ? 15.312 11.738 -1.165 1.00 97.19 109 ARG A C 1
ATOM 862 O O . ARG A 1 109 ? 14.945 10.704 -1.719 1.00 97.19 109 ARG A O 1
ATOM 869 N N . LEU A 1 110 ? 14.471 12.692 -0.767 1.00 98.06 110 LEU A N 1
ATOM 870 C CA . LEU A 1 110 ? 13.048 12.665 -1.105 1.00 98.06 110 LEU A CA 1
ATOM 871 C C . LEU A 1 110 ? 12.873 12.667 -2.629 1.00 98.06 110 LEU A C 1
ATOM 873 O O . LEU A 1 110 ? 13.440 13.503 -3.339 1.00 98.06 110 LEU A O 1
ATOM 877 N N . ALA A 1 111 ? 12.106 11.704 -3.129 1.00 97.88 111 ALA A N 1
ATOM 878 C CA . ALA A 1 111 ? 11.789 11.541 -4.540 1.00 97.88 111 ALA A CA 1
ATOM 879 C C . ALA A 1 111 ? 10.395 10.905 -4.690 1.00 97.88 111 ALA A C 1
ATOM 881 O O . ALA A 1 111 ? 9.943 10.223 -3.768 1.00 97.88 111 ALA A O 1
ATOM 882 N N . PRO A 1 112 ? 9.704 11.111 -5.825 1.00 97.81 112 PRO A N 1
ATOM 883 C CA . PRO A 1 112 ? 8.387 10.525 -6.056 1.00 97.81 112 PRO A CA 1
ATOM 884 C C . PRO A 1 112 ? 8.422 8.990 -6.069 1.00 97.81 112 PRO A C 1
ATOM 886 O O . PRO A 1 112 ? 9.467 8.359 -6.287 1.00 97.81 112 PRO A O 1
ATOM 889 N N . GLY A 1 113 ? 7.251 8.389 -5.874 1.00 96.44 113 GLY A N 1
ATOM 890 C CA . GLY A 1 113 ? 7.048 6.949 -5.952 1.00 96.44 113 GLY A CA 1
ATOM 891 C C . GLY A 1 113 ? 6.242 6.335 -4.820 1.00 96.44 113 GLY A C 1
ATOM 892 O O . GLY A 1 113 ? 6.323 5.120 -4.647 1.00 96.44 113 GLY A O 1
ATOM 893 N N . PHE A 1 114 ? 5.518 7.150 -4.055 1.00 98.75 114 PHE A N 1
ATOM 894 C CA . PHE A 1 114 ? 4.521 6.686 -3.103 1.00 98.75 114 PHE A CA 1
ATOM 895 C C . PHE A 1 114 ? 3.150 7.177 -3.563 1.00 98.75 114 PHE A C 1
ATOM 897 O O . PHE A 1 114 ? 2.852 8.369 -3.508 1.00 98.75 114 PHE A O 1
ATOM 904 N N . LEU A 1 115 ? 2.355 6.271 -4.124 1.00 98.81 115 LEU A N 1
ATOM 905 C CA . LEU A 1 115 ? 1.038 6.607 -4.649 1.00 98.81 115 LEU A CA 1
ATOM 906 C C . LEU A 1 115 ? 0.074 6.796 -3.488 1.00 98.81 115 LEU A C 1
ATOM 908 O O . LEU A 1 115 ? 0.028 5.947 -2.607 1.00 98.81 115 LEU A O 1
ATOM 912 N N . GLU A 1 116 ? -0.713 7.861 -3.536 1.00 98.69 116 GLU A N 1
ATOM 913 C CA . GLU A 1 116 ? -1.875 8.082 -2.683 1.00 98.69 116 GLU A CA 1
ATOM 914 C C . GLU A 1 116 ? -3.085 8.349 -3.572 1.00 98.69 116 GLU A C 1
ATOM 916 O O . GLU A 1 116 ? -3.000 9.154 -4.503 1.00 98.69 116 GLU A O 1
ATOM 921 N N . ALA A 1 117 ? -4.210 7.711 -3.275 1.00 98.50 117 ALA A N 1
ATOM 922 C CA . ALA A 1 117 ? -5.469 7.977 -3.943 1.00 98.50 117 ALA A CA 1
ATOM 923 C C . ALA A 1 117 ? -6.645 7.941 -2.982 1.00 98.50 117 ALA A C 1
ATOM 925 O O . ALA A 1 117 ? -6.758 7.059 -2.137 1.00 98.50 117 ALA A O 1
ATOM 926 N N . GLU A 1 118 ? -7.545 8.890 -3.170 1.00 97.12 118 GLU A N 1
ATOM 927 C CA . GLU A 1 118 ? -8.801 8.994 -2.457 1.00 97.12 118 GLU A CA 1
ATOM 928 C C . GLU A 1 118 ? -9.900 8.306 -3.274 1.00 97.12 118 GLU A C 1
ATOM 930 O O . GLU A 1 118 ? -10.117 8.618 -4.451 1.00 97.12 118 GLU A O 1
ATOM 935 N N . ILE A 1 119 ? -10.584 7.351 -2.647 1.00 95.12 119 ILE A N 1
ATOM 936 C CA . ILE A 1 119 ? -11.712 6.624 -3.226 1.00 95.12 119 ILE A CA 1
ATOM 937 C C . ILE A 1 119 ? -12.888 6.697 -2.259 1.00 95.12 119 ILE A C 1
ATOM 939 O O . ILE A 1 119 ? -12.753 6.425 -1.068 1.00 95.12 119 ILE A O 1
ATOM 943 N N . THR A 1 120 ? -14.073 7.016 -2.779 1.00 88.44 120 THR A N 1
ATOM 944 C CA . THR A 1 120 ? -15.310 6.946 -1.994 1.00 88.44 120 THR A CA 1
ATOM 945 C C . THR A 1 120 ? -16.000 5.598 -2.197 1.00 88.44 120 THR A C 1
ATOM 947 O O . THR A 1 120 ? -16.505 5.319 -3.284 1.00 88.44 120 THR A O 1
ATOM 950 N N . ILE A 1 121 ? -16.079 4.788 -1.139 1.00 84.88 121 ILE A N 1
ATOM 951 C CA . ILE A 1 121 ? -16.745 3.478 -1.126 1.00 84.88 121 ILE A CA 1
ATOM 952 C C . ILE A 1 121 ? -17.966 3.573 -0.216 1.00 84.88 121 ILE A C 1
ATOM 954 O O . ILE A 1 121 ? -17.843 3.765 0.990 1.00 84.88 121 ILE A O 1
ATOM 958 N N . GLU A 1 122 ? -19.161 3.499 -0.804 1.00 76.38 122 GLU A N 1
ATOM 959 C CA . GLU A 1 122 ? -20.441 3.576 -0.080 1.00 76.38 122 GLU A CA 1
ATOM 960 C C . GLU A 1 122 ? -20.550 4.767 0.905 1.00 76.38 122 GLU A C 1
ATOM 962 O O . GLU A 1 122 ? -21.196 4.681 1.951 1.00 76.38 122 GLU A O 1
ATOM 967 N N . GLY A 1 123 ? -19.917 5.896 0.563 1.00 75.56 123 GLY A N 1
ATOM 968 C CA . GLY A 1 123 ? -19.891 7.126 1.364 1.00 75.56 123 GLY A CA 1
ATOM 969 C C . GLY A 1 123 ? -18.715 7.254 2.341 1.00 75.56 123 GLY A C 1
ATOM 970 O O . GLY A 1 123 ? -18.544 8.326 2.919 1.00 75.56 123 GLY A O 1
ATOM 971 N N . ALA A 1 124 ? -17.891 6.216 2.509 1.00 79.25 124 ALA A N 1
ATOM 972 C CA . ALA A 1 124 ? -16.637 6.290 3.255 1.00 79.25 124 ALA A CA 1
ATOM 973 C C . ALA A 1 124 ? -15.484 6.706 2.333 1.00 79.25 124 ALA A C 1
ATOM 975 O O . ALA A 1 124 ? -15.331 6.158 1.243 1.00 79.25 124 ALA A O 1
ATOM 976 N N . VAL A 1 125 ? -14.668 7.661 2.781 1.00 86.56 125 VAL A N 1
ATOM 977 C CA . VAL A 1 125 ? -13.468 8.106 2.062 1.00 86.56 125 VAL A CA 1
ATOM 978 C C . VAL A 1 125 ? -12.283 7.251 2.501 1.00 86.56 125 VAL A C 1
ATOM 980 O O . VAL A 1 125 ? -11.880 7.310 3.663 1.00 86.56 125 VAL A O 1
ATOM 983 N N . VAL A 1 126 ? -11.751 6.452 1.580 1.00 91.75 126 VAL A N 1
ATOM 984 C CA . VAL A 1 126 ? -10.604 5.561 1.779 1.00 91.75 126 VAL A CA 1
ATOM 985 C C . VAL A 1 126 ? -9.396 6.129 1.051 1.00 91.75 126 VAL A C 1
ATOM 987 O O . VAL A 1 126 ? -9.489 6.486 -0.123 1.00 91.75 126 VAL A O 1
ATOM 990 N N . HIS A 1 127 ? -8.261 6.170 1.741 1.00 95.62 127 HIS A N 1
ATOM 991 C CA . HIS A 1 127 ? -6.969 6.507 1.166 1.00 95.62 127 HIS A CA 1
ATOM 992 C C . HIS A 1 127 ? -6.220 5.215 0.848 1.00 95.62 127 HIS A C 1
ATOM 994 O O . HIS A 1 127 ? -5.811 4.465 1.737 1.00 95.62 127 HIS A O 1
ATOM 1000 N N . PHE A 1 128 ? -6.084 4.937 -0.442 1.00 98.50 128 PHE A N 1
ATOM 1001 C CA . PHE A 1 128 ? -5.377 3.781 -0.965 1.00 98.50 128 PHE A CA 1
ATOM 1002 C C . PHE A 1 128 ? -3.956 4.180 -1.357 1.00 98.50 128 PHE A C 1
ATOM 1004 O O . PHE A 1 128 ? -3.752 5.111 -2.140 1.00 98.50 128 PHE A O 1
ATOM 1011 N N . TYR A 1 129 ? -2.977 3.460 -0.824 1.00 98.88 129 TYR A N 1
ATOM 1012 C CA . TYR A 1 129 ? -1.564 3.722 -1.019 1.00 98.88 129 TYR A CA 1
ATOM 1013 C C . TYR A 1 129 ? -0.877 2.557 -1.712 1.00 98.88 129 TYR A C 1
ATOM 1015 O O . TYR A 1 129 ? -1.088 1.400 -1.353 1.00 98.88 129 TYR A O 1
ATOM 1023 N N . VAL A 1 130 ? 0.006 2.867 -2.662 1.00 98.94 130 VAL A N 1
ATOM 1024 C CA . VAL A 1 130 ? 0.847 1.862 -3.328 1.00 98.94 130 VAL A CA 1
ATOM 1025 C C . VAL A 1 130 ? 2.309 2.248 -3.189 1.00 98.94 130 VAL A C 1
ATOM 1027 O O . VAL A 1 130 ? 2.704 3.368 -3.524 1.00 98.94 130 VAL A O 1
ATOM 1030 N N . THR A 1 131 ? 3.123 1.305 -2.720 1.00 98.69 131 THR A N 1
ATOM 1031 C CA . THR A 1 131 ? 4.569 1.491 -2.570 1.00 98.69 131 THR A CA 1
ATOM 1032 C C . THR A 1 131 ? 5.370 0.330 -3.157 1.00 98.69 131 THR A C 1
ATOM 1034 O O . THR A 1 131 ? 4.839 -0.735 -3.468 1.00 98.69 131 THR A O 1
ATOM 1037 N N . HIS A 1 132 ? 6.666 0.568 -3.334 1.00 98.56 132 HIS A N 1
ATOM 1038 C CA . HIS A 1 132 ? 7.670 -0.440 -3.658 1.00 98.56 132 HIS A CA 1
ATOM 1039 C C . HIS A 1 132 ? 8.988 0.015 -3.020 1.00 98.56 132 HIS A C 1
ATOM 1041 O O . HIS A 1 132 ? 9.577 1.020 -3.447 1.00 98.56 132 HIS A O 1
ATOM 1047 N N . LEU A 1 133 ? 9.387 -0.667 -1.945 1.00 98.38 133 LEU A N 1
ATOM 1048 C CA . LEU A 1 133 ? 10.518 -0.271 -1.106 1.00 98.38 133 LEU A CA 1
ATOM 1049 C C . LEU A 1 133 ? 11.861 -0.757 -1.650 1.00 98.38 133 LEU A C 1
ATOM 1051 O O . LEU A 1 133 ? 11.931 -1.610 -2.532 1.00 98.38 133 LEU A O 1
ATOM 1055 N N . ASP A 1 134 ? 12.944 -0.188 -1.120 1.00 98.00 134 ASP A N 1
ATOM 1056 C CA . ASP A 1 134 ? 14.305 -0.521 -1.536 1.00 98.00 134 ASP A CA 1
ATOM 1057 C C . ASP A 1 134 ? 14.639 -2.012 -1.329 1.00 98.00 134 ASP A C 1
ATOM 1059 O O . ASP A 1 134 ? 14.500 -2.559 -0.234 1.00 98.00 134 ASP A O 1
ATOM 1063 N N . TYR A 1 135 ? 15.124 -2.660 -2.391 1.00 95.81 135 TYR A N 1
ATOM 1064 C CA . TYR A 1 135 ? 15.424 -4.097 -2.422 1.00 95.81 135 TYR A CA 1
ATOM 1065 C C . TYR A 1 135 ? 16.810 -4.462 -1.867 1.00 95.81 135 TYR A C 1
ATOM 1067 O O . TYR A 1 135 ? 17.159 -5.645 -1.781 1.00 95.81 135 TYR A O 1
ATOM 1075 N N . ARG A 1 136 ? 17.667 -3.476 -1.560 1.00 96.31 136 ARG A N 1
ATOM 1076 C CA . ARG A 1 136 ? 19.055 -3.746 -1.163 1.00 96.31 136 ARG A CA 1
ATOM 1077 C C . ARG A 1 136 ? 19.082 -4.370 0.230 1.00 96.31 136 ARG A C 1
ATOM 1079 O O . ARG A 1 136 ? 18.182 -4.199 1.046 1.00 96.31 136 ARG A O 1
ATOM 1086 N N . SER A 1 137 ? 20.149 -5.102 0.533 1.00 93.88 137 SER A N 1
ATOM 1087 C CA . SER A 1 137 ? 20.268 -5.807 1.815 1.00 93.88 137 SER A CA 1
ATOM 1088 C C . SER A 1 137 ? 20.368 -4.872 3.023 1.00 93.88 137 SER A C 1
ATOM 1090 O O . SER A 1 137 ? 19.960 -5.260 4.112 1.00 93.88 137 SER A O 1
ATOM 1092 N N . ASN A 1 138 ? 20.906 -3.661 2.845 1.00 95.62 138 ASN A N 1
ATOM 1093 C CA . ASN A 1 138 ? 20.984 -2.662 3.906 1.00 95.62 138 ASN A CA 1
ATOM 1094 C C . ASN A 1 138 ? 19.590 -2.047 4.158 1.00 95.62 138 ASN A C 1
ATOM 1096 O O . ASN A 1 138 ? 19.062 -1.403 3.250 1.00 95.62 138 ASN A O 1
ATOM 1100 N N . PRO A 1 139 ? 19.014 -2.189 5.366 1.00 97.38 139 PRO A N 1
ATOM 1101 C CA . PRO A 1 139 ? 17.661 -1.721 5.661 1.00 97.38 139 PRO A CA 1
ATOM 1102 C C . PRO A 1 139 ? 17.542 -0.199 5.815 1.00 97.38 139 PRO A C 1
ATOM 1104 O O . PRO A 1 139 ? 16.425 0.304 5.820 1.00 97.38 139 PRO A O 1
ATOM 1107 N N . ALA A 1 140 ? 18.646 0.554 5.894 1.00 97.88 140 ALA A N 1
ATOM 1108 C CA . ALA A 1 140 ? 18.619 1.986 6.218 1.00 97.88 140 ALA A CA 1
ATOM 1109 C C . ALA A 1 140 ? 17.720 2.822 5.285 1.00 97.88 140 ALA A C 1
ATOM 1111 O O . ALA A 1 140 ? 17.060 3.758 5.728 1.00 97.88 140 ALA A O 1
ATOM 1112 N N . ILE A 1 141 ? 17.663 2.487 3.989 1.00 98.25 141 ILE A N 1
ATOM 1113 C CA . ILE A 1 141 ? 16.759 3.176 3.055 1.00 98.25 141 ILE A CA 1
ATOM 1114 C C . ILE A 1 141 ? 15.301 2.815 3.344 1.00 98.25 141 ILE A C 1
ATOM 1116 O O . ILE A 1 141 ? 14.459 3.709 3.356 1.00 98.25 141 ILE A O 1
ATOM 1120 N N . ARG A 1 142 ? 15.005 1.536 3.610 1.00 98.38 142 ARG A N 1
ATOM 1121 C CA . ARG A 1 142 ? 13.650 1.094 3.962 1.00 98.38 142 ARG A CA 1
ATOM 1122 C C . ARG A 1 142 ? 13.170 1.716 5.269 1.00 98.38 142 ARG A C 1
ATOM 1124 O O . ARG A 1 142 ? 12.023 2.129 5.329 1.00 98.38 142 ARG A O 1
ATOM 1131 N N . GLU A 1 143 ? 14.037 1.858 6.269 1.00 98.31 143 GLU A N 1
ATOM 1132 C CA . GLU A 1 143 ? 13.708 2.529 7.535 1.00 98.31 143 GLU A CA 1
ATOM 1133 C C . GLU A 1 143 ? 13.256 3.981 7.303 1.00 98.31 143 GLU A C 1
ATOM 1135 O O . GLU A 1 143 ? 12.188 4.386 7.764 1.00 98.31 143 GLU A O 1
ATOM 1140 N N . MET A 1 144 ? 14.014 4.747 6.508 1.00 97.81 144 MET A N 1
ATOM 1141 C CA . MET A 1 144 ? 13.627 6.115 6.136 1.00 97.81 144 MET A CA 1
ATOM 1142 C C . MET A 1 144 ? 12.326 6.139 5.321 1.00 97.81 144 MET A C 1
ATOM 1144 O O . MET A 1 144 ? 11.461 6.971 5.573 1.00 97.81 144 MET A O 1
ATOM 1148 N N . GLN A 1 145 ? 12.148 5.198 4.387 1.00 98.62 145 GLN A N 1
ATOM 1149 C CA . GLN A 1 145 ? 10.916 5.078 3.601 1.00 98.62 145 GLN A CA 1
ATOM 1150 C C . GLN A 1 145 ? 9.694 4.786 4.469 1.00 98.62 145 GLN A C 1
ATOM 1152 O O . GLN A 1 145 ? 8.660 5.421 4.287 1.00 98.62 145 GLN A O 1
ATOM 1157 N N . VAL A 1 146 ? 9.804 3.849 5.411 1.00 97.50 146 VAL A N 1
ATOM 1158 C CA . VAL A 1 146 ? 8.729 3.511 6.349 1.00 97.50 146 VAL A CA 1
ATOM 1159 C C . VAL A 1 146 ? 8.391 4.708 7.227 1.00 97.50 146 VAL A C 1
ATOM 1161 O O . VAL A 1 146 ? 7.208 4.997 7.406 1.00 97.50 146 VAL A O 1
ATOM 1164 N N . SER A 1 147 ? 9.393 5.445 7.713 1.00 91.31 147 SER A N 1
ATOM 1165 C CA . SER A 1 147 ? 9.168 6.686 8.459 1.00 91.31 147 SER A CA 1
ATOM 1166 C C . SER A 1 147 ? 8.412 7.732 7.628 1.00 91.31 147 SER A C 1
ATOM 1168 O O . SER A 1 147 ? 7.423 8.287 8.106 1.00 91.31 147 SER A O 1
ATOM 1170 N N . ASP A 1 148 ? 8.846 7.991 6.391 1.00 94.12 148 ASP A N 1
ATOM 1171 C CA . ASP A 1 148 ? 8.217 8.986 5.511 1.00 94.12 148 ASP A CA 1
ATOM 1172 C C . ASP A 1 148 ? 6.776 8.592 5.147 1.00 94.12 148 ASP A C 1
ATOM 1174 O O . ASP A 1 148 ? 5.860 9.408 5.254 1.00 94.12 148 ASP A O 1
ATOM 1178 N N . MET A 1 149 ? 6.558 7.329 4.755 1.00 96.69 149 MET A N 1
ATOM 1179 C CA . MET A 1 149 ? 5.223 6.803 4.441 1.00 96.69 149 MET A CA 1
ATOM 1180 C C . MET A 1 149 ? 4.300 6.879 5.650 1.00 96.69 149 MET A C 1
ATOM 1182 O O . MET A 1 149 ? 3.165 7.324 5.510 1.00 96.69 149 MET A O 1
ATOM 1186 N N . SER A 1 150 ? 4.792 6.484 6.830 1.00 86.75 150 SER A N 1
ATOM 1187 C CA . SER A 1 150 ? 4.002 6.529 8.059 1.00 86.75 150 SER A CA 1
ATOM 1188 C C . SER A 1 150 ? 3.522 7.949 8.315 1.00 86.75 150 SER A C 1
ATOM 1190 O O . SER A 1 150 ? 2.321 8.132 8.462 1.00 86.75 150 SER A O 1
ATOM 1192 N N . ALA A 1 151 ? 4.421 8.943 8.269 1.00 80.62 151 ALA A N 1
ATOM 1193 C CA . ALA A 1 151 ? 4.089 10.355 8.471 1.00 80.62 151 ALA A CA 1
ATOM 1194 C C . ALA A 1 151 ? 3.008 10.864 7.501 1.00 80.62 151 ALA A C 1
ATOM 1196 O O . ALA A 1 151 ? 2.099 11.568 7.930 1.00 80.62 151 ALA A O 1
ATOM 1197 N N . ILE A 1 152 ? 3.083 10.474 6.225 1.00 86.75 152 ILE A N 1
ATOM 1198 C CA . ILE A 1 152 ? 2.080 10.825 5.208 1.00 86.75 152 ILE A CA 1
ATOM 1199 C C . ILE A 1 152 ? 0.738 10.154 5.506 1.00 86.75 152 ILE A C 1
ATOM 1201 O O . ILE A 1 152 ? -0.306 10.791 5.433 1.00 86.75 152 ILE A O 1
ATOM 1205 N N . MET A 1 153 ? 0.746 8.869 5.856 1.00 87.50 153 MET A N 1
ATOM 1206 C CA . MET A 1 153 ? -0.483 8.129 6.142 1.00 87.50 153 MET A CA 1
ATOM 1207 C C . MET A 1 153 ? -1.172 8.614 7.427 1.00 87.50 153 MET A C 1
ATOM 1209 O O . MET A 1 153 ? -2.390 8.485 7.532 1.00 87.50 153 MET A O 1
ATOM 1213 N N . LEU A 1 154 ? -0.445 9.237 8.369 1.00 78.38 154 LEU A N 1
ATOM 1214 C CA . LEU A 1 154 ? -1.059 9.866 9.551 1.00 78.38 154 LEU A CA 1
ATOM 1215 C C . LEU A 1 154 ? -1.982 11.042 9.199 1.00 78.38 154 LEU A C 1
ATOM 1217 O O . LEU A 1 154 ? -2.793 11.440 10.032 1.00 78.38 154 LEU A O 1
ATOM 1221 N N . GLU A 1 155 ? -1.872 11.605 7.991 1.00 77.56 155 GLU A N 1
ATOM 1222 C CA . GLU A 1 155 ? -2.763 12.669 7.512 1.00 77.56 155 GLU A CA 1
ATOM 1223 C C . GLU A 1 155 ? -4.215 12.162 7.361 1.00 77.56 155 GLU A C 1
ATOM 1225 O O . GLU A 1 155 ? -5.152 12.962 7.344 1.00 77.56 155 GLU A O 1
ATOM 1230 N N . ASN A 1 156 ? -4.409 10.836 7.291 1.00 80.56 156 ASN A N 1
ATOM 1231 C CA . ASN A 1 156 ? -5.664 10.192 6.925 1.00 80.56 156 ASN A CA 1
ATOM 1232 C C . ASN A 1 156 ? -6.043 9.031 7.857 1.00 80.56 156 ASN A C 1
ATOM 1234 O O . ASN A 1 156 ? -5.298 8.603 8.733 1.00 80.56 156 ASN A O 1
ATOM 1238 N N . ASN A 1 157 ? -7.272 8.542 7.686 1.00 71.75 157 ASN A N 1
ATOM 1239 C CA . ASN A 1 157 ? -7.965 7.747 8.700 1.00 71.75 157 ASN A CA 1
ATOM 1240 C C . ASN A 1 157 ? -8.268 6.313 8.269 1.00 71.75 157 ASN A C 1
ATOM 1242 O O . ASN A 1 157 ? -8.055 5.374 9.034 1.00 71.75 157 ASN A O 1
ATOM 1246 N N . TYR A 1 158 ? -8.762 6.145 7.044 1.00 84.62 158 TYR A N 1
ATOM 1247 C CA . TYR A 1 158 ? -9.010 4.843 6.436 1.00 84.62 158 TYR A CA 1
ATOM 1248 C C . TYR A 1 158 ? -7.923 4.593 5.407 1.00 84.62 158 TYR A C 1
ATOM 1250 O O . TYR A 1 158 ? -8.098 4.891 4.228 1.00 84.62 158 TYR A O 1
ATOM 1258 N N . ASN A 1 159 ? -6.783 4.109 5.883 1.00 92.19 159 ASN A N 1
ATOM 1259 C CA . ASN A 1 159 ? -5.620 3.864 5.057 1.00 92.19 159 ASN A CA 1
ATOM 1260 C C . ASN A 1 159 ? -5.592 2.390 4.673 1.00 92.19 159 ASN A C 1
ATOM 1262 O O . ASN A 1 159 ? -5.700 1.521 5.537 1.00 92.19 159 ASN A O 1
ATOM 1266 N N . ILE A 1 160 ? -5.408 2.120 3.387 1.00 97.81 160 ILE A N 1
ATOM 1267 C CA . ILE A 1 160 ? -5.028 0.804 2.882 1.00 97.81 160 ILE A CA 1
ATOM 1268 C C . ILE A 1 160 ? -3.693 0.986 2.172 1.00 97.81 160 ILE A C 1
ATOM 1270 O O . ILE A 1 160 ? -3.634 1.657 1.148 1.00 97.81 160 ILE A O 1
ATOM 1274 N N . LEU A 1 161 ? -2.621 0.414 2.708 1.00 98.69 161 LEU A N 1
ATOM 1275 C CA . LEU A 1 161 ? -1.297 0.412 2.095 1.00 98.69 161 LEU A CA 1
ATOM 1276 C C . LEU A 1 161 ? -1.018 -0.956 1.491 1.00 98.69 161 LEU A C 1
ATOM 1278 O O . LEU A 1 161 ? -1.011 -1.956 2.202 1.00 98.69 161 LEU A O 1
ATOM 1282 N N . VAL A 1 162 ? -0.713 -0.992 0.199 1.00 98.88 162 VAL A N 1
ATOM 1283 C CA . VAL A 1 162 ? -0.308 -2.220 -0.486 1.00 98.88 162 VAL A CA 1
ATOM 1284 C C . VAL A 1 162 ? 1.054 -2.066 -1.146 1.00 98.88 162 VAL A C 1
ATOM 1286 O O . VAL A 1 162 ? 1.416 -0.995 -1.645 1.00 98.88 162 VAL A O 1
ATOM 1289 N N . GLY A 1 163 ? 1.821 -3.150 -1.193 1.00 98.50 163 GLY A N 1
ATOM 1290 C CA . GLY A 1 163 ? 3.039 -3.175 -1.991 1.00 98.50 163 GLY A CA 1
ATOM 1291 C C . GLY A 1 163 ? 4.087 -4.176 -1.559 1.00 98.50 163 GLY A C 1
ATOM 1292 O O . GLY A 1 163 ? 3.954 -4.854 -0.539 1.00 98.50 163 GLY A O 1
ATOM 1293 N N . ASP A 1 164 ? 5.150 -4.215 -2.357 1.00 98.69 164 ASP A N 1
ATOM 1294 C CA . ASP A 1 164 ? 6.371 -4.945 -2.047 1.00 98.69 164 ASP A CA 1
ATOM 1295 C C . ASP A 1 164 ? 7.225 -4.112 -1.084 1.00 98.69 164 ASP A C 1
ATOM 1297 O O . ASP A 1 164 ? 7.793 -3.070 -1.440 1.00 98.69 164 ASP A O 1
ATOM 1301 N N . MET A 1 165 ? 7.300 -4.575 0.161 1.00 98.50 165 MET A N 1
ATOM 1302 C CA . MET A 1 165 ? 8.103 -3.954 1.212 1.00 98.50 165 MET A CA 1
ATOM 1303 C C . MET A 1 165 ? 9.566 -4.404 1.159 1.00 98.50 165 MET A C 1
ATOM 1305 O O . MET A 1 165 ? 10.386 -3.887 1.916 1.00 98.50 165 MET A O 1
ATOM 1309 N N . ASN A 1 166 ? 9.908 -5.373 0.301 1.00 98.44 166 ASN A N 1
ATOM 1310 C CA . ASN A 1 166 ? 11.240 -5.963 0.159 1.00 98.44 166 ASN A CA 1
ATOM 1311 C C . ASN A 1 166 ? 11.852 -6.472 1.480 1.00 98.44 166 ASN A C 1
ATOM 1313 O O . ASN A 1 166 ? 13.067 -6.629 1.623 1.00 98.44 166 ASN A O 1
ATOM 1317 N N . ALA A 1 167 ? 10.999 -6.762 2.461 1.00 98.25 167 ALA A N 1
ATOM 1318 C CA . ALA A 1 167 ? 11.382 -7.141 3.809 1.00 98.25 167 ALA A CA 1
ATOM 1319 C C . ALA A 1 167 ? 10.402 -8.169 4.381 1.00 98.25 167 ALA A C 1
ATOM 1321 O O . ALA A 1 167 ? 9.220 -8.204 4.037 1.00 98.25 167 ALA A O 1
ATOM 1322 N N . ARG A 1 168 ? 10.925 -9.058 5.230 1.00 97.81 168 ARG A N 1
ATOM 1323 C CA . ARG A 1 168 ? 10.147 -10.119 5.886 1.00 97.81 168 ARG A CA 1
ATOM 1324 C C . ARG A 1 168 ? 9.354 -9.557 7.074 1.00 97.81 168 ARG A C 1
ATOM 1326 O O . ARG A 1 168 ? 9.739 -8.513 7.592 1.00 97.81 168 ARG A O 1
ATOM 1333 N N . PRO A 1 169 ? 8.332 -10.273 7.582 1.00 95.81 169 PRO A N 1
ATOM 1334 C CA . PRO A 1 169 ? 7.475 -9.745 8.648 1.00 95.81 169 PRO A CA 1
ATOM 1335 C C . PRO A 1 169 ? 8.213 -9.424 9.955 1.00 95.81 169 PRO A C 1
ATOM 1337 O O . PRO A 1 169 ? 7.749 -8.622 10.749 1.00 95.81 169 PRO A O 1
ATOM 1340 N N . ASN A 1 170 ? 9.366 -10.054 10.188 1.00 95.25 170 ASN A N 1
ATOM 1341 C CA . ASN A 1 170 ? 10.204 -9.848 11.368 1.00 95.25 170 ASN A CA 1
ATOM 1342 C C . ASN A 1 170 ? 11.344 -8.834 11.151 1.00 95.25 170 ASN A C 1
ATOM 1344 O O . ASN A 1 170 ? 12.286 -8.814 11.941 1.00 95.25 170 ASN A O 1
ATOM 1348 N N . ALA A 1 171 ? 11.328 -8.088 10.046 1.00 97.75 171 ALA A N 1
ATOM 1349 C CA . ALA A 1 171 ? 12.328 -7.071 9.760 1.00 97.75 171 ALA A CA 1
ATOM 1350 C C . ALA A 1 171 ? 12.075 -5.825 10.621 1.00 97.75 171 ALA A C 1
ATOM 1352 O O . ALA A 1 171 ? 10.961 -5.297 10.641 1.00 97.75 171 ALA A O 1
ATOM 1353 N N . GLU A 1 172 ? 13.109 -5.357 11.322 1.00 97.25 172 GLU A N 1
ATOM 1354 C CA . GLU A 1 172 ? 12.984 -4.276 12.306 1.00 97.25 172 GLU A CA 1
ATOM 1355 C C . GLU A 1 172 ? 12.506 -2.967 11.675 1.00 97.25 172 GLU A C 1
ATOM 1357 O O . GLU A 1 172 ? 11.705 -2.248 12.269 1.00 97.25 172 GLU A O 1
ATOM 1362 N N . GLU A 1 173 ? 12.927 -2.689 10.440 1.00 97.12 173 GLU A N 1
ATOM 1363 C CA . GLU A 1 173 ? 12.518 -1.496 9.703 1.00 97.12 173 GLU A CA 1
ATOM 1364 C C . GLU A 1 173 ? 11.012 -1.450 9.397 1.00 97.12 173 GLU A C 1
ATOM 1366 O O . GLU A 1 173 ? 10.482 -0.368 9.158 1.00 97.12 173 GLU A O 1
ATOM 1371 N N . LEU A 1 174 ? 10.311 -2.593 9.417 1.00 97.12 174 LEU A N 1
ATOM 1372 C CA . LEU A 1 174 ? 8.860 -2.649 9.219 1.00 97.12 174 LEU A CA 1
ATOM 1373 C C . LEU A 1 174 ? 8.076 -2.564 10.532 1.00 97.12 174 LEU A C 1
ATOM 1375 O O . LEU A 1 174 ? 6.860 -2.388 10.481 1.00 97.12 174 LEU A O 1
ATOM 1379 N N . HIS A 1 175 ? 8.727 -2.664 11.699 1.00 90.12 175 HIS A N 1
ATOM 1380 C CA . HIS A 1 175 ? 8.043 -2.633 12.997 1.00 90.12 175 HIS A CA 1
ATOM 1381 C C . HIS A 1 175 ? 7.071 -1.453 13.161 1.00 90.12 175 HIS A C 1
ATOM 1383 O O . HIS A 1 175 ? 5.977 -1.696 13.669 1.00 90.12 175 HIS A O 1
ATOM 1389 N N . PRO A 1 176 ? 7.375 -0.215 12.708 1.00 84.94 176 PRO A N 1
ATOM 1390 C CA . PRO A 1 176 ? 6.406 0.875 12.785 1.00 84.94 176 PRO A CA 1
ATOM 1391 C C . PRO A 1 176 ? 5.102 0.578 12.032 1.00 84.94 176 PRO A C 1
ATOM 1393 O O . PRO A 1 176 ? 4.033 0.904 12.533 1.00 84.94 176 PRO A O 1
ATOM 1396 N N . LEU A 1 177 ? 5.154 -0.087 10.872 1.00 88.00 177 LEU A N 1
ATOM 1397 C CA . LEU A 1 177 ? 3.935 -0.453 10.143 1.00 88.00 177 LEU A CA 1
ATOM 1398 C C . LEU A 1 177 ? 3.107 -1.467 10.935 1.00 88.00 177 LEU A C 1
ATOM 1400 O O . LEU A 1 177 ? 1.925 -1.237 11.144 1.00 88.00 177 LEU A O 1
ATOM 1404 N N . PHE A 1 178 ? 3.735 -2.528 11.449 1.00 86.44 178 PHE A N 1
ATOM 1405 C CA . PHE A 1 178 ? 3.055 -3.545 12.266 1.00 86.44 178 PHE A CA 1
ATOM 1406 C C . PHE A 1 178 ? 2.556 -3.026 13.620 1.00 86.44 178 PHE A C 1
ATOM 1408 O O . PHE A 1 178 ? 1.685 -3.639 14.229 1.00 86.44 178 PHE A O 1
ATOM 1415 N N . GLN A 1 179 ? 3.131 -1.934 14.123 1.00 79.12 179 GLN A N 1
ATOM 1416 C CA . GLN A 1 179 ? 2.702 -1.312 15.370 1.00 79.12 179 GLN A CA 1
ATOM 1417 C C . GLN A 1 179 ? 1.424 -0.485 15.190 1.00 79.12 179 GLN A C 1
ATOM 1419 O O . GLN A 1 179 ? 0.608 -0.428 16.109 1.00 79.12 179 GLN A O 1
ATOM 1424 N N . TRP A 1 180 ? 1.276 0.191 14.049 1.00 77.69 180 TRP A N 1
ATOM 1425 C CA . TRP A 1 180 ? 0.214 1.181 13.833 1.00 77.69 180 TRP A CA 1
ATOM 1426 C C . TRP A 1 180 ? -0.880 0.724 12.865 1.00 77.69 180 TRP A C 1
ATOM 1428 O O . TRP A 1 180 ? -1.962 1.307 12.868 1.00 77.69 180 TRP A O 1
ATOM 1438 N N . TYR A 1 181 ? -0.616 -0.305 12.061 1.00 84.88 181 TYR A N 1
ATOM 1439 C CA . TYR A 1 181 ? -1.525 -0.829 11.049 1.00 84.88 181 TYR A CA 1
ATOM 1440 C C . TYR A 1 181 ? -1.688 -2.340 11.190 1.00 84.88 181 TYR A C 1
ATOM 1442 O O . TYR A 1 181 ? -0.748 -3.059 11.535 1.00 84.88 181 TYR A O 1
ATOM 1450 N N . ASP A 1 182 ? -2.875 -2.822 10.842 1.00 88.44 182 ASP A N 1
ATOM 1451 C CA . ASP A 1 182 ? -3.168 -4.245 10.788 1.00 88.44 182 ASP A CA 1
ATOM 1452 C C . ASP A 1 182 ? -2.624 -4.825 9.483 1.00 88.44 182 ASP A C 1
ATOM 1454 O O . ASP A 1 182 ? -3.013 -4.422 8.387 1.00 88.44 182 ASP A O 1
ATOM 1458 N N . ASP A 1 183 ? -1.724 -5.799 9.584 1.00 95.75 183 ASP A N 1
ATOM 1459 C CA . ASP A 1 183 ? -1.339 -6.640 8.451 1.00 95.75 183 ASP A CA 1
ATOM 1460 C C . ASP A 1 183 ? -2.511 -7.554 8.095 1.00 95.75 183 ASP A C 1
ATOM 1462 O O . ASP A 1 183 ? -2.857 -8.422 8.890 1.00 95.75 183 ASP A O 1
ATOM 1466 N N . ALA A 1 184 ? -3.100 -7.429 6.907 1.00 97.12 184 ALA A N 1
ATOM 1467 C CA . ALA A 1 184 ? -4.249 -8.237 6.501 1.00 97.12 184 ALA A CA 1
ATOM 1468 C C . ALA A 1 184 ? -3.991 -9.749 6.591 1.00 97.12 184 ALA A C 1
ATOM 1470 O O . ALA A 1 184 ? -4.916 -10.536 6.780 1.00 97.12 184 ALA A O 1
ATOM 1471 N N . TRP A 1 185 ? -2.729 -10.178 6.516 1.00 97.69 185 TRP A N 1
ATOM 1472 C CA . TRP A 1 185 ? -2.380 -11.586 6.647 1.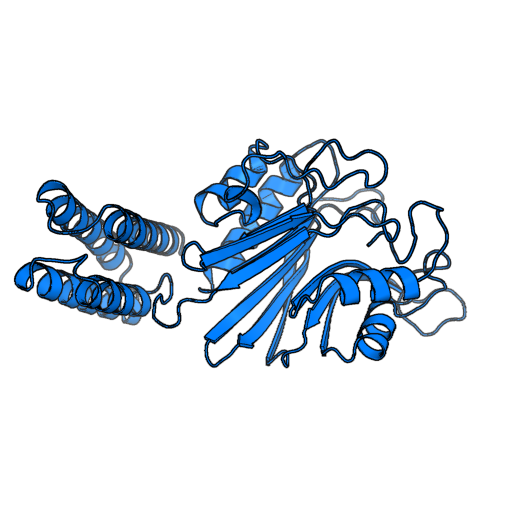00 97.69 185 TRP A CA 1
ATOM 1473 C C . TRP A 1 185 ? -2.528 -12.145 8.073 1.00 97.69 185 TRP A C 1
ATOM 1475 O O . TRP A 1 185 ? -2.535 -13.364 8.231 1.00 97.69 185 TRP A O 1
ATOM 1485 N N . HIS A 1 186 ? -2.667 -11.302 9.105 1.00 93.25 186 HIS A N 1
ATOM 1486 C CA . HIS A 1 186 ? -2.710 -11.727 10.513 1.00 93.25 186 HIS A CA 1
ATOM 1487 C C . HIS A 1 186 ? -3.839 -12.719 10.837 1.00 93.25 186 HIS A C 1
ATOM 1489 O O . HIS A 1 186 ? -3.740 -13.449 11.820 1.00 93.25 186 HIS A O 1
ATOM 1495 N N . ILE A 1 187 ? -4.897 -12.766 10.019 1.00 93.12 187 ILE A N 1
ATOM 1496 C CA . ILE A 1 187 ? -6.019 -13.700 10.188 1.00 93.12 187 ILE A CA 1
ATOM 1497 C C . ILE A 1 187 ? -5.668 -15.152 9.818 1.00 93.12 187 ILE A C 1
ATOM 1499 O O . ILE A 1 187 ? -6.473 -16.057 10.035 1.00 93.12 187 ILE A O 1
ATOM 1503 N N . ASN A 1 188 ? -4.502 -15.377 9.207 1.00 95.12 188 ASN A N 1
ATOM 1504 C CA . ASN A 1 188 ? -4.053 -16.679 8.735 1.00 95.12 188 ASN A CA 1
ATOM 1505 C C . ASN A 1 188 ? -2.961 -17.258 9.646 1.00 95.12 188 ASN A C 1
ATOM 1507 O O . ASN A 1 188 ? -1.960 -16.606 9.929 1.00 95.12 188 ASN A O 1
ATOM 1511 N N . ASP A 1 189 ? -3.065 -18.549 9.969 1.00 93.06 189 ASP A N 1
ATOM 1512 C CA . ASP A 1 189 ? -2.049 -19.285 10.747 1.00 93.06 189 ASP A CA 1
ATOM 1513 C C . ASP A 1 189 ? -0.873 -19.817 9.894 1.00 93.06 189 ASP A C 1
ATOM 1515 O O . ASP A 1 189 ? -0.028 -20.588 10.358 1.00 93.06 189 ASP A O 1
ATOM 1519 N N . VAL A 1 190 ? -0.818 -19.449 8.611 1.00 93.88 190 VAL A N 1
ATOM 1520 C CA . VAL A 1 190 ? 0.188 -19.919 7.645 1.00 93.88 190 VAL A CA 1
ATOM 1521 C C . VAL A 1 190 ? 1.070 -18.770 7.155 1.00 93.88 190 VAL A C 1
ATOM 1523 O O . VAL A 1 190 ? 0.743 -17.603 7.304 1.00 93.88 190 VAL A O 1
ATOM 1526 N N . GLN A 1 191 ? 2.213 -19.083 6.543 1.00 92.56 191 GLN A N 1
ATOM 1527 C CA . GLN A 1 191 ? 3.274 -18.098 6.280 1.00 92.56 191 GLN A CA 1
ATOM 1528 C C . GLN A 1 191 ? 2.977 -17.053 5.187 1.00 92.56 191 GLN A C 1
ATOM 1530 O O . GLN A 1 191 ? 3.601 -15.995 5.195 1.00 92.56 191 GLN A O 1
ATOM 1535 N N . GLY A 1 192 ? 2.087 -17.347 4.232 1.00 96.00 192 GLY A N 1
ATOM 1536 C CA . GLY A 1 192 ? 1.727 -16.411 3.156 1.00 96.00 192 GLY A CA 1
ATOM 1537 C C . GLY A 1 192 ? 2.875 -16.020 2.230 1.00 96.00 192 GLY A C 1
ATOM 1538 O O . GLY A 1 192 ? 3.046 -14.846 1.935 1.00 96.00 192 GLY A O 1
ATOM 1539 N N . TYR A 1 193 ? 3.721 -16.966 1.816 1.00 98.19 193 TYR A N 1
ATOM 1540 C CA . TYR A 1 193 ? 4.856 -16.649 0.947 1.00 98.19 193 TYR A CA 1
ATOM 1541 C C . TYR A 1 193 ? 4.413 -16.172 -0.438 1.00 98.19 193 TYR A C 1
ATOM 1543 O O . TYR A 1 193 ? 3.614 -16.832 -1.094 1.00 98.19 193 TYR A O 1
ATOM 1551 N N . THR A 1 194 ? 5.002 -15.068 -0.896 1.00 98.06 194 THR A N 1
ATOM 1552 C CA . THR A 1 194 ? 4.644 -14.373 -2.140 1.00 98.06 194 THR A CA 1
ATOM 1553 C C . THR A 1 194 ? 5.754 -14.411 -3.186 1.00 98.06 194 THR A C 1
ATOM 1555 O O . THR A 1 194 ? 5.482 -14.283 -4.376 1.00 98.06 194 THR A O 1
ATOM 1558 N N . TYR A 1 195 ? 7.004 -14.644 -2.773 1.00 97.62 195 TYR A N 1
ATOM 1559 C CA . TYR A 1 195 ? 8.167 -14.577 -3.658 1.00 97.62 195 TYR A CA 1
ATOM 1560 C C . TYR A 1 195 ? 9.189 -15.698 -3.364 1.00 97.62 195 TYR A C 1
ATOM 1562 O O . TYR A 1 195 ? 9.374 -16.078 -2.202 1.00 97.62 195 TYR A O 1
ATOM 1570 N N . PRO A 1 196 ? 9.913 -16.219 -4.376 1.00 97.00 196 PRO A N 1
ATOM 1571 C CA . PRO A 1 196 ? 9.545 -16.193 -5.797 1.00 97.00 196 PRO A CA 1
ATOM 1572 C C . PRO A 1 196 ? 8.287 -17.028 -6.065 1.00 97.00 196 PRO A C 1
ATOM 1574 O O . PRO A 1 196 ? 8.100 -18.063 -5.435 1.00 97.00 196 PRO A O 1
ATOM 1577 N N . SER A 1 197 ? 7.455 -16.627 -7.022 1.00 95.81 197 SER A N 1
ATOM 1578 C CA . SER A 1 197 ? 6.162 -17.258 -7.326 1.00 95.81 197 SER A CA 1
ATOM 1579 C C . SER A 1 197 ? 6.260 -18.731 -7.717 1.00 95.81 197 SER A C 1
ATOM 1581 O O . SER A 1 197 ? 5.348 -19.509 -7.451 1.00 95.81 197 SER A O 1
ATOM 1583 N N . THR A 1 198 ? 7.393 -19.143 -8.287 1.00 94.94 198 THR A N 1
ATOM 1584 C CA . THR A 1 198 ? 7.649 -20.531 -8.692 1.00 94.94 198 THR A CA 1
ATOM 1585 C C . THR A 1 198 ? 7.921 -21.468 -7.514 1.00 94.94 198 THR A C 1
ATOM 1587 O O . THR A 1 198 ? 7.517 -22.628 -7.558 1.00 94.94 198 THR A O 1
ATOM 1590 N N . VAL A 1 199 ? 8.606 -20.990 -6.468 1.00 96.19 199 VAL A N 1
ATOM 1591 C CA . VAL A 1 199 ? 8.891 -21.736 -5.227 1.00 96.19 199 VAL A CA 1
ATOM 1592 C C . VAL A 1 199 ? 8.873 -20.755 -4.043 1.00 96.19 199 VAL A C 1
ATOM 1594 O O . VAL A 1 199 ? 9.941 -20.351 -3.561 1.00 96.19 199 VAL A O 1
ATOM 1597 N N . PRO A 1 200 ? 7.682 -20.335 -3.578 1.00 97.12 200 PRO A N 1
ATOM 1598 C CA . PRO A 1 200 ? 7.566 -19.271 -2.586 1.00 97.12 200 PRO A CA 1
ATOM 1599 C C . PRO A 1 200 ? 8.225 -19.648 -1.259 1.00 97.12 200 PRO A C 1
ATOM 1601 O O . PRO A 1 200 ? 7.955 -20.708 -0.694 1.00 97.12 200 PRO A O 1
ATOM 1604 N N . ASN A 1 201 ? 9.100 -18.778 -0.752 1.00 97.44 201 ASN A N 1
ATOM 1605 C CA . ASN A 1 201 ? 9.833 -19.014 0.501 1.00 97.44 201 ASN A CA 1
ATOM 1606 C C . ASN A 1 201 ? 10.023 -17.760 1.374 1.00 97.44 201 ASN A C 1
ATOM 1608 O O . ASN A 1 201 ? 10.753 -17.780 2.371 1.00 97.44 201 ASN A O 1
ATOM 1612 N N . ARG A 1 202 ? 9.399 -16.649 0.986 1.00 97.19 202 ARG A N 1
ATOM 1613 C CA . ARG A 1 202 ? 9.382 -15.383 1.722 1.00 97.19 202 ARG A CA 1
ATOM 1614 C C . ARG A 1 202 ? 8.091 -14.640 1.410 1.00 97.19 202 ARG A C 1
ATOM 1616 O O . ARG A 1 202 ? 7.598 -14.696 0.287 1.00 97.19 202 ARG A O 1
ATOM 1623 N N . ARG A 1 203 ? 7.574 -13.952 2.423 1.00 98.31 203 ARG A N 1
ATOM 1624 C CA . ARG A 1 203 ? 6.496 -12.974 2.311 1.00 98.31 203 ARG A CA 1
ATOM 1625 C C . ARG A 1 203 ? 7.140 -11.598 2.337 1.00 98.31 203 ARG A C 1
ATOM 1627 O O . ARG A 1 203 ? 7.834 -11.292 3.308 1.00 98.31 203 ARG A O 1
ATOM 1634 N N . ILE A 1 204 ? 7.004 -10.863 1.242 1.00 98.56 204 ILE A N 1
ATOM 1635 C CA . ILE A 1 204 ? 7.528 -9.496 1.101 1.00 98.56 204 ILE A CA 1
ATOM 1636 C C . ILE A 1 204 ? 6.493 -8.524 0.525 1.00 98.56 204 ILE A C 1
ATOM 1638 O O . ILE A 1 204 ? 6.714 -7.319 0.567 1.00 98.56 204 ILE A O 1
ATOM 1642 N N . ASP A 1 205 ? 5.346 -9.036 0.081 1.00 98.75 205 ASP A N 1
ATOM 1643 C CA . ASP A 1 205 ? 4.213 -8.255 -0.398 1.00 98.75 205 ASP A CA 1
ATOM 1644 C C . ASP A 1 205 ? 3.128 -8.239 0.684 1.00 98.75 205 ASP A C 1
ATOM 1646 O O . ASP A 1 205 ? 2.803 -9.282 1.264 1.00 98.75 205 ASP A O 1
ATOM 1650 N N . TYR A 1 206 ? 2.594 -7.056 0.977 1.00 98.69 206 TYR A N 1
ATOM 1651 C CA . TYR A 1 206 ? 1.697 -6.837 2.111 1.00 98.69 206 TYR A CA 1
ATOM 1652 C C . TYR A 1 206 ? 0.484 -6.004 1.716 1.00 98.69 206 TYR A C 1
ATOM 1654 O O . TYR A 1 206 ? 0.547 -5.175 0.806 1.00 98.69 206 TYR A O 1
ATOM 1662 N N . ILE A 1 207 ? -0.595 -6.206 2.471 1.00 98.75 207 ILE A N 1
ATOM 1663 C CA . ILE A 1 207 ? -1.742 -5.307 2.560 1.00 98.75 207 ILE A CA 1
ATOM 1664 C C . ILE A 1 207 ? -1.833 -4.912 4.032 1.00 98.75 207 ILE A C 1
ATOM 1666 O O . ILE A 1 207 ? -2.094 -5.763 4.876 1.00 98.75 207 ILE A O 1
ATOM 1670 N N . PHE A 1 208 ? -1.585 -3.645 4.337 1.00 98.12 208 PHE A N 1
ATOM 1671 C CA . PHE A 1 208 ? -1.789 -3.063 5.656 1.00 98.12 208 PHE A CA 1
ATOM 1672 C C . PHE A 1 208 ? -3.048 -2.209 5.641 1.00 98.12 208 PHE A C 1
ATOM 1674 O O . PHE A 1 208 ? -3.277 -1.458 4.691 1.00 98.12 208 PHE A O 1
ATOM 1681 N N . THR A 1 209 ? -3.839 -2.279 6.700 1.00 94.81 209 THR A N 1
ATOM 1682 C CA . THR A 1 209 ? -5.025 -1.443 6.867 1.00 94.81 209 THR A CA 1
ATOM 1683 C C . THR A 1 209 ? -4.968 -0.679 8.175 1.00 94.81 209 THR A C 1
ATOM 1685 O O . THR A 1 209 ? -4.342 -1.118 9.138 1.00 94.81 209 THR A O 1
ATOM 1688 N N . SER A 1 210 ? -5.651 0.461 8.254 1.00 85.38 210 SER A N 1
ATOM 1689 C CA . SER A 1 210 ? -5.916 1.077 9.557 1.00 85.38 210 SER A CA 1
ATOM 1690 C C . SER A 1 210 ? -6.591 0.054 10.496 1.00 85.38 210 SER A C 1
ATOM 1692 O O . SER A 1 210 ? -7.448 -0.693 10.013 1.00 85.38 210 SER A O 1
ATOM 1694 N N . PRO A 1 211 ? -6.322 0.065 11.819 1.00 70.06 211 PRO A N 1
ATOM 1695 C CA . PRO A 1 211 ? -6.830 -0.921 12.794 1.00 70.06 211 PRO A CA 1
ATOM 1696 C C . PRO A 1 211 ? -8.356 -1.098 12.888 1.00 70.06 211 PRO A C 1
ATOM 1698 O O . PRO A 1 211 ? -8.882 -1.904 13.648 1.00 70.06 211 PRO A O 1
ATOM 1701 N N . ARG A 1 212 ? -9.115 -0.262 12.178 1.00 68.81 212 ARG A N 1
ATOM 1702 C CA . ARG A 1 212 ? -10.583 -0.205 12.205 1.00 68.81 212 ARG A CA 1
ATOM 1703 C C . ARG A 1 212 ? -11.240 -0.766 10.956 1.00 68.81 212 ARG A C 1
ATOM 1705 O O . ARG A 1 212 ? -12.458 -0.662 10.795 1.00 68.81 212 ARG A O 1
ATOM 1712 N N . MET A 1 213 ? -10.432 -1.318 10.064 1.00 84.81 213 MET A N 1
ATOM 1713 C CA . MET A 1 213 ? -10.879 -1.977 8.855 1.00 84.81 213 MET A CA 1
ATOM 1714 C C . MET A 1 213 ? -10.827 -3.473 9.121 1.00 84.81 213 MET A C 1
ATOM 1716 O O . MET A 1 213 ? -9.763 -4.044 9.334 1.00 84.81 213 MET A O 1
ATOM 1720 N N . LYS A 1 214 ? -12.000 -4.100 9.176 1.00 86.56 214 LYS A N 1
ATOM 1721 C CA . LYS A 1 214 ? -12.083 -5.521 9.486 1.00 86.56 214 LYS A CA 1
ATOM 1722 C C . LYS A 1 214 ? -11.604 -6.312 8.275 1.00 86.56 214 LYS A C 1
ATOM 1724 O O . LYS A 1 214 ? -12.115 -6.114 7.177 1.00 86.56 214 LYS A O 1
ATOM 1729 N N . ILE A 1 215 ? -10.674 -7.230 8.496 1.00 93.56 215 ILE A N 1
ATOM 1730 C CA . ILE A 1 215 ? -10.220 -8.171 7.475 1.00 93.56 215 ILE A CA 1
ATOM 1731 C C . ILE A 1 215 ? -11.072 -9.435 7.572 1.00 93.56 215 ILE A C 1
ATOM 1733 O O . ILE A 1 215 ? -11.048 -10.130 8.588 1.00 93.56 215 ILE A O 1
ATOM 1737 N N . ASP A 1 216 ? -11.857 -9.714 6.535 1.00 94.25 216 ASP A N 1
ATOM 1738 C CA . ASP A 1 216 ? -12.742 -10.883 6.481 1.00 94.25 216 ASP A CA 1
ATOM 1739 C C . ASP A 1 216 ? -12.067 -12.089 5.817 1.00 94.25 216 ASP A C 1
ATOM 1741 O O . ASP A 1 216 ? -12.335 -13.235 6.185 1.00 94.25 216 ASP A O 1
ATOM 1745 N N . ALA A 1 217 ? -11.170 -11.834 4.865 1.00 97.00 217 ALA A N 1
ATOM 1746 C CA . ALA A 1 217 ? -10.374 -12.846 4.188 1.00 97.00 217 ALA A CA 1
ATOM 1747 C C . ALA A 1 217 ? -9.050 -12.249 3.699 1.00 97.00 217 ALA A C 1
ATOM 1749 O O . ALA A 1 217 ? -8.966 -11.057 3.419 1.00 97.00 217 ALA A O 1
ATOM 1750 N N . ALA A 1 218 ? -8.024 -13.086 3.561 1.00 98.12 218 ALA A N 1
ATOM 1751 C CA . ALA A 1 218 ? -6.753 -12.727 2.947 1.00 98.12 218 ALA A CA 1
ATOM 1752 C C . ALA A 1 218 ? -6.142 -13.963 2.282 1.00 98.12 218 ALA A C 1
ATOM 1754 O O . ALA A 1 218 ? -6.101 -15.033 2.895 1.00 98.12 218 ALA A O 1
ATOM 1755 N N . GLN A 1 219 ? -5.698 -13.834 1.031 1.00 97.94 219 GLN A N 1
ATOM 1756 C CA . GLN A 1 219 ? -5.242 -14.957 0.207 1.00 97.94 219 GLN A CA 1
ATOM 1757 C C . GLN A 1 219 ? -3.993 -14.596 -0.605 1.00 97.94 219 GLN A C 1
ATOM 1759 O O . GLN A 1 219 ? -3.806 -13.455 -1.020 1.00 97.94 219 GLN A O 1
ATOM 1764 N N . VAL A 1 220 ? -3.135 -15.593 -0.838 1.00 98.00 220 VAL A N 1
ATOM 1765 C CA . VAL A 1 220 ? -2.069 -15.525 -1.845 1.00 98.00 220 VAL A CA 1
ATOM 1766 C C . VAL A 1 220 ? -2.530 -16.338 -3.049 1.00 98.00 220 VAL A C 1
ATOM 1768 O O . VAL A 1 220 ? -2.805 -17.532 -2.927 1.00 98.00 220 VAL A O 1
ATOM 1771 N N . ASN A 1 221 ? -2.604 -15.693 -4.207 1.00 96.69 221 ASN A N 1
ATOM 1772 C CA . ASN A 1 221 ? -3.157 -16.272 -5.425 1.00 96.69 221 ASN A CA 1
ATOM 1773 C C . ASN A 1 221 ? -2.030 -16.874 -6.264 1.00 96.69 221 ASN A C 1
ATOM 1775 O O . ASN A 1 221 ? -1.090 -16.180 -6.647 1.00 96.69 221 ASN A O 1
ATOM 1779 N N . MET A 1 222 ? -2.100 -18.174 -6.552 1.00 95.62 222 MET A N 1
ATOM 1780 C CA . MET A 1 222 ? -1.101 -18.835 -7.393 1.00 95.62 222 MET A CA 1
ATOM 1781 C C . MET A 1 222 ? -1.212 -18.335 -8.835 1.00 95.62 222 MET A C 1
ATOM 1783 O O . MET A 1 222 ? -2.279 -18.418 -9.432 1.00 95.62 222 MET A O 1
ATOM 1787 N N . SER A 1 223 ? -0.112 -17.852 -9.414 1.00 94.31 223 SER A N 1
ATOM 1788 C CA . SER A 1 223 ? -0.087 -17.370 -10.797 1.00 94.31 223 SER A CA 1
ATOM 1789 C C . SER A 1 223 ? 1.317 -17.456 -11.401 1.00 94.31 223 SER A C 1
ATOM 1791 O O . SER A 1 223 ? 2.324 -17.424 -10.695 1.00 94.31 223 SER A O 1
ATOM 1793 N N . ASN A 1 224 ? 1.373 -17.537 -12.733 1.00 93.12 224 ASN A N 1
ATOM 1794 C CA . ASN A 1 224 ? 2.597 -17.428 -13.537 1.00 93.12 224 ASN A CA 1
ATOM 1795 C C . ASN A 1 224 ? 2.725 -16.053 -14.228 1.00 93.12 224 ASN A C 1
ATOM 1797 O O . ASN A 1 224 ? 3.542 -15.889 -15.143 1.00 93.12 224 ASN A O 1
ATOM 1801 N N . ALA A 1 225 ? 1.890 -15.080 -13.844 1.00 94.31 225 ALA A N 1
ATOM 1802 C CA . ALA A 1 225 ? 1.843 -13.741 -14.433 1.00 94.31 225 ALA A CA 1
ATOM 1803 C C . ALA A 1 225 ? 2.996 -12.827 -14.003 1.00 94.31 225 ALA A C 1
ATOM 1805 O O . ALA A 1 225 ? 3.338 -11.896 -14.724 1.00 94.31 225 ALA A O 1
ATOM 1806 N N . SER A 1 226 ? 3.620 -13.112 -12.860 1.00 95.62 226 SER A N 1
ATOM 1807 C CA . SER A 1 226 ? 4.815 -12.423 -12.375 1.00 95.62 226 SER A CA 1
ATOM 1808 C C . SER A 1 226 ? 5.677 -13.402 -11.586 1.00 95.62 226 SER A C 1
ATOM 1810 O O . SER A 1 226 ? 5.256 -14.495 -11.202 1.00 95.62 226 SER A O 1
ATOM 1812 N N . ASP A 1 227 ? 6.901 -12.988 -11.314 1.00 95.06 227 ASP A N 1
ATOM 1813 C CA . ASP A 1 227 ? 7.787 -13.576 -10.314 1.00 95.06 227 ASP A CA 1
ATOM 1814 C C . ASP A 1 227 ? 7.314 -13.393 -8.858 1.00 95.06 227 ASP A C 1
ATOM 1816 O O . ASP A 1 227 ? 7.834 -14.084 -7.987 1.00 95.06 227 ASP A O 1
ATOM 1820 N N . HIS A 1 228 ? 6.321 -12.539 -8.595 1.00 97.81 228 HIS A N 1
ATOM 1821 C CA . HIS A 1 228 ? 5.598 -12.412 -7.322 1.00 97.81 228 HIS A CA 1
ATOM 1822 C C . HIS A 1 228 ? 4.168 -12.956 -7.452 1.00 97.81 228 HIS A C 1
ATOM 1824 O O . HIS A 1 228 ? 3.550 -12.857 -8.516 1.00 97.81 228 HIS A O 1
ATOM 1830 N N . LEU A 1 229 ? 3.633 -13.517 -6.368 1.00 98.06 229 LEU A N 1
ATOM 1831 C CA . LEU A 1 229 ? 2.233 -13.929 -6.266 1.00 98.06 229 LEU A CA 1
ATOM 1832 C C . LEU A 1 229 ? 1.356 -12.763 -5.782 1.00 98.06 229 LEU A C 1
ATOM 1834 O O . LEU A 1 229 ? 1.730 -12.108 -4.808 1.00 98.06 229 LEU A O 1
ATOM 1838 N N . PRO A 1 230 ? 0.183 -12.519 -6.396 1.00 97.50 230 PRO A N 1
ATOM 1839 C CA . PRO A 1 230 ? -0.762 -11.519 -5.911 1.00 97.50 230 PRO A CA 1
ATOM 1840 C C . PRO A 1 230 ? -1.297 -11.847 -4.516 1.00 97.50 230 PRO A C 1
ATOM 1842 O O . PRO A 1 230 ? -1.733 -12.972 -4.254 1.00 97.50 230 PRO A O 1
ATOM 1845 N N . VAL A 1 231 ? -1.343 -10.836 -3.653 1.00 98.44 231 VAL A N 1
ATOM 1846 C CA . VAL A 1 231 ? -2.023 -10.894 -2.354 1.00 98.44 231 VAL A CA 1
ATOM 1847 C C . VAL A 1 231 ? -3.359 -10.173 -2.476 1.00 98.44 231 VAL A C 1
ATOM 1849 O O . VAL A 1 231 ? -3.413 -9.074 -3.026 1.00 98.44 231 VAL A O 1
ATOM 1852 N N . THR A 1 232 ? -4.427 -10.779 -1.969 1.00 98.50 232 THR A N 1
ATOM 1853 C CA . THR A 1 232 ? -5.769 -10.184 -1.910 1.00 98.50 232 THR A CA 1
ATOM 1854 C C . THR A 1 232 ? -6.277 -10.184 -0.478 1.00 98.50 232 THR A C 1
ATOM 1856 O O . THR A 1 232 ? -5.895 -11.045 0.317 1.00 98.50 232 THR A O 1
ATOM 1859 N N . ALA A 1 233 ? -7.131 -9.218 -0.148 1.00 98.31 233 ALA A N 1
ATOM 1860 C CA . ALA A 1 233 ? -7.828 -9.166 1.126 1.00 98.31 233 ALA A CA 1
ATOM 1861 C C . ALA A 1 233 ? -9.239 -8.601 0.945 1.00 98.31 233 ALA A C 1
ATOM 1863 O O . ALA A 1 233 ? -9.421 -7.616 0.229 1.00 98.31 233 ALA A O 1
ATOM 1864 N N . ASP A 1 234 ? -10.200 -9.204 1.639 1.00 97.56 234 ASP A N 1
ATOM 1865 C CA . ASP A 1 234 ? -11.562 -8.695 1.757 1.00 97.56 234 ASP A CA 1
ATOM 1866 C C . ASP A 1 234 ? -11.620 -7.805 2.994 1.00 97.56 234 ASP A C 1
ATOM 1868 O O . ASP A 1 234 ? -11.373 -8.262 4.116 1.00 97.56 234 ASP A O 1
ATOM 1872 N N . VAL A 1 235 ? -11.911 -6.523 2.780 1.00 93.94 235 VAL A N 1
ATOM 1873 C CA . VAL A 1 235 ? -11.829 -5.502 3.824 1.00 93.94 235 VAL A CA 1
ATOM 1874 C C . VAL A 1 235 ? -13.182 -4.834 4.022 1.00 93.94 235 VAL A C 1
ATOM 1876 O O . VAL A 1 235 ? -13.674 -4.117 3.150 1.00 93.94 235 VAL A O 1
ATOM 1879 N N . THR A 1 236 ? -13.765 -5.015 5.204 1.00 88.94 236 THR A N 1
ATOM 1880 C CA . THR A 1 236 ? -14.990 -4.332 5.617 1.00 88.94 236 THR A CA 1
ATOM 1881 C C . THR A 1 236 ? -14.664 -3.021 6.327 1.00 88.94 236 THR A C 1
ATOM 1883 O O . THR A 1 236 ? -13.997 -2.986 7.366 1.00 88.94 236 THR A O 1
ATOM 1886 N N . ILE A 1 237 ? -15.207 -1.923 5.799 1.00 78.94 237 ILE A N 1
ATOM 1887 C CA . ILE A 1 237 ? -15.117 -0.595 6.412 1.00 78.94 237 ILE A CA 1
ATOM 1888 C C . ILE A 1 237 ? -16.279 -0.426 7.387 1.00 78.94 237 ILE A C 1
ATOM 1890 O O . ILE A 1 237 ? -17.447 -0.356 6.997 1.00 78.94 237 ILE A O 1
ATOM 1894 N N . LEU A 1 238 ? -15.962 -0.317 8.673 1.00 67.56 238 LEU A N 1
ATOM 1895 C CA . LEU A 1 238 ? -16.951 0.001 9.694 1.00 67.56 238 LEU A CA 1
ATOM 1896 C C . LEU A 1 238 ? -17.258 1.502 9.627 1.00 67.56 238 LEU A C 1
ATOM 1898 O O . LEU A 1 238 ? -16.487 2.328 10.107 1.00 67.56 238 LEU A O 1
ATOM 1902 N N . ARG A 1 239 ? -18.396 1.851 9.012 1.00 54.59 239 ARG A N 1
ATOM 1903 C CA . ARG A 1 239 ? -18.815 3.234 8.698 1.00 54.59 239 ARG A CA 1
ATOM 1904 C C . ARG A 1 239 ? -18.881 4.189 9.905 1.00 54.59 239 ARG A C 1
ATOM 1906 O O . ARG A 1 239 ? -18.933 5.397 9.704 1.00 54.59 239 ARG A O 1
ATOM 1913 N N . GLU A 1 240 ? -18.859 3.662 11.128 1.00 48.25 240 GLU A N 1
ATOM 1914 C CA . GLU A 1 240 ? -18.986 4.409 12.390 1.00 48.25 240 GLU A CA 1
ATOM 1915 C C . GLU A 1 240 ? -17.675 4.478 13.200 1.00 48.25 240 GLU A C 1
ATOM 1917 O O . GLU A 1 240 ? -17.658 5.005 14.311 1.00 48.25 240 GLU A O 1
ATOM 1922 N N . ASN A 1 241 ? -16.556 3.993 12.650 1.00 43.06 241 ASN A N 1
ATOM 1923 C CA . ASN A 1 241 ? -15.283 3.843 13.361 1.00 43.06 241 ASN A CA 1
ATOM 1924 C C . ASN A 1 241 ? -14.247 4.864 12.850 1.00 43.06 241 ASN A C 1
ATOM 1926 O O . ASN A 1 241 ? -13.252 4.556 12.199 1.00 43.06 241 ASN A O 1
ATOM 1930 N N . HIS A 1 242 ? -14.563 6.129 13.097 1.00 49.38 242 HIS A N 1
ATOM 1931 C CA . HIS A 1 242 ? -13.928 7.301 12.504 1.00 49.38 242 HIS A CA 1
ATOM 1932 C C . HIS A 1 242 ? -12.488 7.539 12.985 1.00 49.38 242 HIS A C 1
ATOM 1934 O O . HIS A 1 242 ? -12.143 7.169 14.096 1.00 49.38 242 HIS A O 1
ATOM 1940 N N . SER A 1 243 ? -11.708 8.221 12.143 1.00 52.19 243 SER A N 1
ATOM 1941 C CA . SER A 1 243 ? -10.416 8.896 12.355 1.00 52.19 243 SER A CA 1
ATOM 1942 C C . SER A 1 243 ? -9.628 8.775 13.658 1.00 52.19 243 SER A C 1
ATOM 1944 O O . SER A 1 243 ? -10.192 8.969 14.730 1.00 52.19 243 SER A O 1
ATOM 1946 N N . TYR A 1 244 ? -8.294 8.816 13.536 1.00 61.84 244 TYR A N 1
ATOM 1947 C CA . TYR A 1 244 ? -7.377 9.354 14.557 1.00 61.84 244 TYR A CA 1
ATOM 1948 C C . TYR A 1 244 ? -7.560 10.875 14.751 1.00 61.84 244 TYR A C 1
ATOM 1950 O O . TYR A 1 244 ? -6.619 11.660 14.716 1.00 61.84 244 TYR A O 1
ATOM 1958 N N . SER A 1 245 ? -8.800 11.331 14.887 1.00 73.00 245 SER A N 1
ATOM 1959 C CA . SER A 1 245 ? -9.154 12.712 15.173 1.00 73.00 245 SER A CA 1
ATOM 1960 C C . SER A 1 245 ? -10.042 12.736 16.398 1.00 73.00 245 SER A C 1
ATOM 1962 O O . SER A 1 245 ? -10.738 11.770 16.713 1.00 73.00 245 SER A O 1
ATOM 1964 N N . ILE A 1 246 ? -10.096 13.881 17.063 1.00 82.75 246 ILE A N 1
ATOM 1965 C CA . ILE A 1 246 ? -10.963 14.050 18.230 1.00 82.75 246 ILE A CA 1
ATOM 1966 C C . ILE A 1 246 ? -12.438 13.850 17.858 1.00 82.75 246 ILE A C 1
ATOM 1968 O O . ILE A 1 246 ? -13.222 13.322 18.648 1.00 82.75 246 ILE A O 1
ATOM 1972 N N . ARG A 1 247 ? -12.826 14.228 16.631 1.00 77.69 247 ARG A N 1
ATOM 1973 C CA . ARG A 1 247 ? -14.155 13.914 16.092 1.00 77.69 247 ARG A CA 1
ATOM 1974 C C . ARG A 1 247 ? -14.334 12.409 15.940 1.00 77.69 247 ARG A C 1
ATOM 1976 O O . ARG A 1 247 ? -15.401 11.908 16.272 1.00 77.69 247 ARG A O 1
ATOM 1983 N N . GLY A 1 248 ? -13.310 11.711 15.457 1.00 70.81 248 GLY A N 1
ATOM 1984 C CA . GLY A 1 248 ? -13.403 10.281 15.242 1.00 70.81 248 GLY A CA 1
ATOM 1985 C C . GLY A 1 248 ? -13.542 9.496 16.537 1.00 70.81 248 GLY A C 1
ATOM 1986 O O . GLY A 1 248 ? -14.480 8.717 16.684 1.00 70.81 248 GLY A O 1
ATOM 1987 N N . MET A 1 249 ? -12.733 9.842 17.535 1.00 83.00 249 MET A N 1
ATOM 1988 C CA . MET A 1 249 ? -12.833 9.288 18.883 1.00 83.00 249 MET A CA 1
ATOM 1989 C C . MET A 1 249 ? -14.212 9.490 19.526 1.00 83.00 249 MET A C 1
ATOM 1991 O O . MET A 1 249 ? -14.661 8.635 20.286 1.00 83.00 249 MET A O 1
ATOM 1995 N N . LYS A 1 250 ? -14.918 10.593 19.231 1.00 83.56 250 LYS A N 1
ATOM 1996 C CA . LYS A 1 250 ? -16.296 10.785 19.721 1.00 83.56 250 LYS A CA 1
ATOM 1997 C C . LYS A 1 250 ? -17.242 9.756 19.128 1.00 83.56 250 LYS A C 1
ATOM 1999 O O . LYS A 1 250 ? -18.015 9.157 19.867 1.00 83.56 250 LYS A O 1
ATOM 2004 N N . SER A 1 251 ? -17.147 9.523 17.827 1.00 74.31 251 SER A N 1
ATOM 2005 C CA . SER A 1 251 ? -17.967 8.507 17.185 1.00 74.31 251 SER A CA 1
ATOM 2006 C C . SER A 1 251 ? -17.645 7.097 17.685 1.00 74.31 251 SER A C 1
ATOM 2008 O O . SER A 1 251 ? -18.564 6.301 17.831 1.00 74.31 251 SER A O 1
ATOM 2010 N N . LEU A 1 252 ? -16.384 6.793 18.030 1.00 75.50 252 LEU A N 1
ATOM 2011 C CA . LEU A 1 252 ? -16.033 5.511 18.665 1.00 75.50 252 LEU A CA 1
ATOM 2012 C C . LEU A 1 252 ? -16.747 5.319 19.999 1.00 75.50 252 LEU A C 1
ATOM 2014 O O . LEU A 1 252 ? -17.230 4.232 20.298 1.00 75.50 252 LEU A O 1
ATOM 2018 N N . ILE A 1 253 ? -16.815 6.373 20.812 1.00 86.88 253 ILE A N 1
ATOM 2019 C CA . ILE A 1 253 ? -17.549 6.322 22.077 1.00 86.88 253 ILE A CA 1
ATOM 2020 C C . ILE A 1 253 ? -19.024 6.017 21.813 1.00 86.88 253 ILE A C 1
ATOM 2022 O O . ILE A 1 253 ? -19.598 5.185 22.510 1.00 86.88 253 ILE A O 1
ATOM 2026 N N . ASP A 1 254 ? -19.626 6.655 20.807 1.00 79.19 254 ASP A N 1
ATOM 2027 C CA . ASP A 1 254 ? -21.021 6.406 20.432 1.00 79.19 254 ASP A CA 1
ATOM 2028 C C . ASP A 1 254 ? -21.220 4.960 19.937 1.00 79.19 254 ASP A C 1
ATOM 2030 O O . ASP A 1 254 ? -22.172 4.294 20.343 1.00 79.19 254 ASP A O 1
ATOM 2034 N N . TYR A 1 255 ? -20.292 4.446 19.128 1.00 75.06 255 TYR A N 1
ATOM 2035 C CA . TYR A 1 255 ? -20.288 3.073 18.619 1.00 75.06 255 TYR A CA 1
ATOM 2036 C C . TYR A 1 255 ? -20.182 2.027 19.744 1.00 75.06 255 TYR A C 1
ATOM 2038 O O . TYR A 1 255 ? -21.007 1.112 19.839 1.00 75.06 255 TYR A O 1
ATOM 2046 N N . TYR A 1 256 ? -19.211 2.175 20.648 1.00 81.94 256 TYR A N 1
ATOM 2047 C CA . TYR A 1 256 ? -19.019 1.240 21.760 1.00 81.94 256 TYR A CA 1
ATOM 2048 C C . TYR A 1 256 ? -20.114 1.355 22.832 1.00 81.94 256 TYR A C 1
ATOM 2050 O O . TYR A 1 256 ? -20.445 0.357 23.474 1.00 81.94 256 TYR A O 1
ATOM 2058 N N . GLU A 1 257 ? -20.730 2.529 23.010 1.00 88.44 257 GLU A N 1
ATOM 2059 C CA . GLU A 1 257 ? -21.927 2.681 23.851 1.00 88.44 257 GLU A CA 1
ATOM 2060 C C . GLU A 1 257 ? -23.105 1.885 23.271 1.00 88.44 257 GLU A C 1
ATOM 2062 O O . GLU A 1 257 ? -23.743 1.122 23.997 1.00 88.44 257 GLU A O 1
ATOM 2067 N N . GLN A 1 258 ? -23.360 1.987 21.962 1.00 78.56 258 GLN A N 1
ATOM 2068 C CA . GLN A 1 258 ? -24.449 1.252 21.303 1.00 78.56 258 GLN A CA 1
ATOM 2069 C C . GLN A 1 258 ? -24.269 -0.271 21.362 1.00 78.56 258 GLN A C 1
ATOM 2071 O O . GLN A 1 258 ? -25.253 -1.005 21.472 1.00 78.56 258 GLN A O 1
ATOM 2076 N N . ARG A 1 259 ? -23.021 -0.752 21.344 1.00 79.44 259 ARG A N 1
ATOM 2077 C CA . ARG A 1 259 ? -22.682 -2.176 21.508 1.00 79.44 259 ARG A CA 1
ATOM 2078 C C . ARG A 1 259 ? -22.702 -2.657 22.963 1.00 79.44 259 ARG A C 1
ATOM 2080 O O . ARG A 1 259 ? -22.523 -3.848 23.210 1.00 79.44 259 ARG A O 1
ATOM 2087 N N . GLY A 1 260 ? -22.931 -1.764 23.928 1.00 86.06 260 GLY A N 1
ATOM 2088 C CA . GLY A 1 260 ? -22.889 -2.091 25.356 1.00 86.06 260 GLY A CA 1
ATOM 2089 C C . GLY A 1 260 ? -21.480 -2.395 25.873 1.00 86.06 260 GLY A C 1
ATOM 2090 O O . GLY A 1 260 ? -21.331 -2.995 26.935 1.00 86.06 260 GLY A O 1
ATOM 2091 N N . GLU A 1 261 ? -20.449 -1.991 25.132 1.00 87.19 261 GLU A N 1
ATOM 2092 C CA . GLU A 1 261 ? -19.042 -2.169 25.497 1.00 87.19 261 GLU A CA 1
ATOM 2093 C C . GLU A 1 261 ? -18.528 -1.053 26.401 1.00 87.19 261 GLU A C 1
ATOM 2095 O O . GLU A 1 261 ? -17.538 -1.243 27.101 1.00 87.19 261 GLU A O 1
ATOM 2100 N N . LEU A 1 262 ? -19.233 0.078 26.436 1.00 89.94 262 LEU A N 1
ATOM 2101 C CA . LEU A 1 262 ? -19.119 1.105 27.463 1.00 89.94 262 LEU A CA 1
ATOM 2102 C C . LEU A 1 262 ? -20.371 1.056 28.342 1.00 89.94 262 LEU A C 1
ATOM 2104 O O . LEU A 1 262 ? -21.481 1.271 27.860 1.00 89.94 262 LEU A O 1
ATOM 2108 N N . THR A 1 263 ? -20.215 0.780 29.637 1.00 91.19 263 THR A N 1
ATOM 2109 C CA . THR A 1 263 ? -21.362 0.424 30.501 1.00 91.19 263 THR A CA 1
ATOM 2110 C C . THR A 1 263 ? -21.737 1.487 31.537 1.00 91.19 263 THR A C 1
ATOM 2112 O O . THR A 1 263 ? -22.773 1.376 32.194 1.00 91.19 263 THR A O 1
ATOM 2115 N N . ASN A 1 264 ? -20.934 2.547 31.694 1.00 93.12 264 ASN A N 1
ATOM 2116 C CA . ASN A 1 264 ? -21.163 3.601 32.687 1.00 93.12 264 ASN A CA 1
ATOM 2117 C C . ASN A 1 264 ? -21.498 4.952 32.037 1.00 93.12 264 ASN A C 1
ATOM 2119 O O . ASN A 1 264 ? -20.605 5.718 31.677 1.00 93.12 264 ASN A O 1
ATOM 2123 N N . GLN A 1 265 ? -22.788 5.300 31.987 1.00 92.94 265 GLN A N 1
ATOM 2124 C CA . GLN A 1 265 ? -23.272 6.523 31.329 1.00 92.94 265 GLN A CA 1
ATOM 2125 C C . GLN A 1 265 ? -22.604 7.816 31.823 1.00 92.94 265 GLN A C 1
ATOM 2127 O O . GLN A 1 265 ? -22.365 8.743 31.047 1.00 92.94 265 GLN A O 1
ATOM 2132 N N . GLN A 1 266 ? -22.291 7.904 33.119 1.00 92.06 266 GLN A N 1
ATOM 2133 C CA . GLN A 1 266 ? -21.669 9.098 33.685 1.00 92.06 266 GLN A CA 1
ATOM 2134 C C . GLN A 1 266 ? -20.233 9.274 33.175 1.00 92.06 266 GLN A C 1
ATOM 2136 O O . GLN A 1 266 ? -19.823 10.395 32.863 1.00 92.06 266 GLN A O 1
ATOM 2141 N N . LEU A 1 267 ? -19.476 8.181 33.068 1.00 88.56 267 LEU A N 1
ATOM 2142 C CA . LEU A 1 267 ? -18.115 8.208 32.533 1.00 88.56 267 LEU A CA 1
ATOM 2143 C C . LEU A 1 267 ? -18.092 8.341 31.014 1.00 88.56 267 LEU A C 1
ATOM 2145 O O . LEU A 1 267 ? -17.232 9.055 30.505 1.00 88.56 267 LEU A O 1
ATOM 2149 N N . ILE A 1 268 ? -19.067 7.780 30.301 1.00 91.69 268 ILE A N 1
ATOM 2150 C CA . ILE A 1 268 ? -19.227 8.006 28.859 1.00 91.69 268 ILE A CA 1
ATOM 2151 C C . ILE A 1 268 ? -19.418 9.502 28.580 1.00 91.69 268 ILE A C 1
ATOM 2153 O O . ILE A 1 268 ? -18.675 10.096 27.798 1.00 91.69 268 ILE A O 1
ATOM 2157 N N . ASN A 1 269 ? -20.331 10.156 29.305 1.00 92.12 269 ASN A N 1
ATOM 2158 C CA . ASN A 1 269 ? -20.558 11.598 29.172 1.00 92.12 269 ASN A CA 1
ATOM 2159 C C . ASN A 1 269 ? -19.310 12.421 29.530 1.00 92.12 269 ASN A C 1
ATOM 2161 O O . ASN A 1 269 ? -19.021 13.428 28.883 1.00 92.12 269 ASN A O 1
ATOM 2165 N N . ARG A 1 270 ? -18.537 11.984 30.534 1.00 91.88 270 ARG A N 1
ATOM 2166 C CA . ARG A 1 270 ? -17.262 12.620 30.894 1.00 91.88 270 ARG A CA 1
ATOM 2167 C C . ARG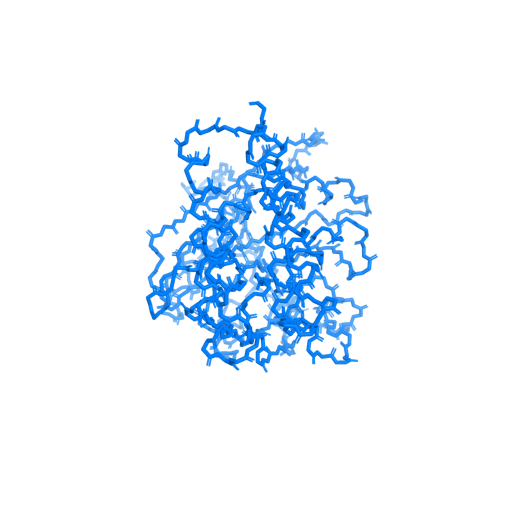 A 1 270 ? -16.210 12.451 29.796 1.00 91.88 270 ARG A C 1
ATOM 2169 O O . ARG A 1 270 ? -15.485 13.402 29.524 1.00 91.88 270 ARG A O 1
ATOM 2176 N N . THR A 1 271 ? -16.149 11.278 29.172 1.00 91.56 271 THR A N 1
ATOM 2177 C CA . THR A 1 271 ? -15.254 10.969 28.050 1.00 91.56 271 THR A CA 1
ATOM 2178 C C . THR A 1 271 ? -15.582 11.871 26.850 1.00 91.56 271 THR A C 1
ATOM 2180 O O . THR A 1 271 ? -14.685 12.542 26.341 1.00 91.56 271 THR A O 1
ATOM 2183 N N . ARG A 1 272 ? -16.868 12.019 26.485 1.00 92.06 272 ARG A N 1
ATOM 2184 C CA . ARG A 1 272 ? -17.321 12.957 25.432 1.00 92.06 272 ARG A CA 1
ATOM 2185 C C . ARG A 1 272 ? -16.937 14.409 25.725 1.00 92.06 272 ARG A C 1
ATOM 2187 O O . ARG A 1 272 ? -16.342 15.063 24.872 1.00 92.06 272 ARG A O 1
ATOM 2194 N N . LEU A 1 273 ? -17.198 14.882 26.947 1.00 92.69 273 LEU A N 1
ATOM 2195 C CA . LEU A 1 273 ? -16.819 16.235 27.372 1.00 92.69 273 LEU A CA 1
ATOM 2196 C C . LEU A 1 273 ? -15.301 16.453 27.291 1.00 92.69 273 LEU A C 1
ATOM 2198 O O . LEU A 1 273 ? -14.836 17.541 26.957 1.00 92.69 273 LEU A O 1
ATOM 2202 N N . HIS A 1 274 ? -14.512 15.425 27.598 1.00 93.19 274 HIS A N 1
ATOM 2203 C CA . HIS A 1 274 ? -13.062 15.510 27.490 1.00 93.19 274 HIS A CA 1
ATOM 2204 C C . HIS A 1 274 ? -12.608 15.692 26.039 1.00 93.19 274 HIS A C 1
ATOM 2206 O O . HIS A 1 274 ? -11.744 16.524 25.766 1.00 93.19 274 HIS A O 1
ATOM 2212 N N . LEU A 1 275 ? -13.241 14.976 25.107 1.00 91.44 275 LEU A N 1
ATOM 2213 C CA . LEU A 1 275 ? -13.010 15.158 23.676 1.00 91.44 275 LEU A CA 1
ATOM 2214 C C . LEU A 1 275 ? -13.490 16.531 23.181 1.00 91.44 275 LEU A C 1
ATOM 2216 O O . LEU A 1 275 ? -12.827 17.131 22.345 1.00 91.44 275 LEU A O 1
ATOM 2220 N N . ASP A 1 276 ? -14.583 17.096 23.707 1.00 92.31 276 ASP A N 1
ATOM 2221 C CA . ASP A 1 276 ? -14.967 18.488 23.400 1.00 92.31 276 ASP A CA 1
ATOM 2222 C C . ASP A 1 276 ? -13.860 19.487 23.771 1.00 92.31 276 ASP A C 1
ATOM 2224 O O . ASP A 1 276 ? -13.546 20.398 23.002 1.00 92.31 276 ASP A O 1
ATOM 2228 N N . ILE A 1 277 ? -13.237 19.297 24.937 1.00 93.12 277 ILE A N 1
ATOM 2229 C CA . ILE A 1 277 ? -12.131 20.140 25.410 1.00 93.12 277 ILE A CA 1
ATOM 2230 C C . ILE A 1 277 ? -10.892 19.972 24.525 1.00 93.12 277 ILE A C 1
ATOM 2232 O O . ILE A 1 277 ? -10.247 20.966 24.185 1.00 93.12 277 ILE A O 1
ATOM 2236 N N . LEU A 1 278 ? -10.564 18.737 24.141 1.00 91.56 278 LEU A N 1
ATOM 2237 C CA . LEU A 1 278 ? -9.468 18.466 23.214 1.00 91.56 278 LEU A CA 1
ATOM 2238 C C . LEU A 1 278 ? -9.718 19.170 21.876 1.00 91.56 278 LEU A C 1
ATOM 2240 O O . LEU A 1 278 ? -8.840 19.887 21.405 1.00 91.56 278 LEU A O 1
ATOM 2244 N N . HIS A 1 279 ? -10.930 19.081 21.320 1.00 88.12 279 HIS A N 1
ATOM 2245 C CA . HIS A 1 279 ? -11.264 19.725 20.044 1.00 88.12 279 HIS A CA 1
ATOM 2246 C C . HIS A 1 279 ? -11.105 21.248 20.120 1.00 88.12 279 HIS A C 1
ATOM 2248 O O . HIS A 1 279 ? -10.534 21.874 19.232 1.00 88.12 279 HIS A O 1
ATOM 2254 N N . TYR A 1 280 ? -11.515 21.851 21.239 1.00 91.12 280 TYR A N 1
ATOM 2255 C CA . TYR A 1 280 ? -11.272 23.269 21.490 1.00 91.12 280 TYR A CA 1
ATOM 2256 C C . TYR A 1 280 ? -9.772 23.623 21.498 1.00 91.12 280 TYR A C 1
ATOM 2258 O O . TYR A 1 280 ? -9.381 24.680 20.998 1.00 91.12 280 TYR A O 1
ATOM 2266 N N . TYR A 1 281 ? -8.910 22.779 22.071 1.00 92.38 281 TYR A N 1
ATOM 2267 C CA . TYR A 1 281 ? -7.464 23.028 22.070 1.00 92.38 281 TYR A CA 1
ATOM 2268 C C . TYR A 1 281 ? -6.814 22.815 20.707 1.00 92.38 281 TYR A C 1
ATOM 2270 O O . TYR A 1 281 ? -5.882 23.558 20.390 1.00 92.38 281 TYR A O 1
ATOM 2278 N N . GLU A 1 282 ? -7.325 21.877 19.912 1.00 89.38 282 GLU A N 1
ATOM 2279 C CA . GLU A 1 282 ? -6.943 21.669 18.514 1.00 89.38 282 GLU A CA 1
ATOM 2280 C C . GLU A 1 282 ? -7.225 22.931 17.689 1.00 89.38 282 GLU A C 1
ATOM 2282 O O . GLU A 1 282 ? -6.296 23.529 17.149 1.00 89.38 282 GLU A O 1
ATOM 2287 N N . GLU A 1 283 ? -8.461 23.443 17.713 1.00 88.44 283 GLU A N 1
ATOM 2288 C CA . GLU A 1 283 ? -8.846 24.663 16.980 1.00 88.44 283 GLU A CA 1
ATOM 2289 C C . GLU A 1 283 ? -8.048 25.911 17.394 1.00 88.44 283 GLU A C 1
ATOM 2291 O O . GLU A 1 283 ? -7.899 26.866 16.626 1.00 88.44 283 GLU A O 1
ATOM 2296 N N . LYS A 1 284 ? -7.571 25.950 18.643 1.00 92.19 284 LYS A N 1
ATOM 2297 C CA . LYS A 1 284 ? -6.775 27.060 19.188 1.00 92.19 284 LYS A CA 1
ATOM 2298 C C . LYS A 1 284 ? -5.270 26.825 19.116 1.00 92.19 284 LYS A C 1
ATOM 2300 O O . LYS A 1 284 ? -4.532 27.671 19.627 1.00 92.19 284 LYS A O 1
ATOM 2305 N N . ASN A 1 285 ? -4.831 25.713 18.527 1.00 88.81 285 ASN A N 1
ATOM 2306 C CA . ASN A 1 285 ? -3.436 25.294 18.445 1.00 88.81 285 ASN A CA 1
ATOM 2307 C C . ASN A 1 285 ? -2.698 25.394 19.802 1.00 88.81 285 ASN A C 1
ATOM 2309 O O . ASN A 1 285 ? -1.645 26.021 19.943 1.00 88.81 285 ASN A O 1
ATOM 2313 N N . ARG A 1 286 ? -3.310 24.859 20.868 1.00 92.12 286 ARG A N 1
ATOM 2314 C CA . ARG A 1 286 ? -2.787 24.929 22.247 1.00 92.12 286 ARG A CA 1
ATOM 2315 C C . ARG A 1 286 ? -2.038 23.649 22.617 1.00 92.12 286 ARG A C 1
ATOM 2317 O O . ARG A 1 286 ? -2.476 22.925 23.508 1.00 92.12 286 ARG A O 1
ATOM 2324 N N . LYS A 1 287 ? -0.880 23.422 21.992 1.00 90.38 287 LYS A N 1
ATOM 2325 C CA . LYS A 1 287 ? -0.055 22.205 22.131 1.00 90.38 287 LYS A CA 1
ATOM 2326 C C . LYS A 1 287 ? 0.121 21.686 23.569 1.00 90.38 287 LYS A C 1
ATOM 2328 O O . LYS A 1 287 ? -0.282 20.565 23.860 1.00 90.38 287 LYS A O 1
ATOM 2333 N N . ASP A 1 288 ? 0.620 22.498 24.505 1.00 90.44 288 ASP A N 1
ATOM 2334 C CA . ASP A 1 288 ? 0.841 22.044 25.896 1.00 90.44 288 ASP A CA 1
ATOM 2335 C C . ASP A 1 288 ? -0.448 21.590 26.598 1.00 90.44 288 ASP A C 1
ATOM 2337 O O . ASP A 1 288 ? -0.443 20.708 27.459 1.00 90.44 288 ASP A O 1
ATOM 2341 N N . LYS A 1 289 ? -1.575 22.230 26.260 1.00 92.81 289 LYS A N 1
ATOM 2342 C CA . LYS A 1 289 ? -2.887 21.862 26.798 1.00 92.81 289 LYS A CA 1
ATOM 2343 C C . LYS A 1 289 ? -3.405 20.595 26.137 1.00 92.81 289 LYS A C 1
ATOM 2345 O O . LYS A 1 289 ? -3.949 19.761 26.850 1.00 92.81 289 LYS A O 1
ATOM 2350 N N . MET A 1 290 ? -3.192 20.448 24.832 1.00 92.62 290 MET A N 1
ATOM 2351 C CA . MET A 1 290 ? -3.533 19.239 24.094 1.00 92.62 290 MET A CA 1
ATOM 2352 C C . MET A 1 290 ? -2.851 18.017 24.709 1.00 92.62 290 MET A C 1
ATOM 2354 O O . MET A 1 290 ? -3.543 17.130 25.195 1.00 92.62 290 MET A O 1
ATOM 2358 N N . ILE A 1 291 ? -1.516 18.021 24.797 1.00 92.19 291 ILE A N 1
ATOM 2359 C CA . ILE A 1 291 ? -0.736 16.881 25.308 1.00 92.19 291 ILE A CA 1
ATOM 2360 C C . ILE A 1 291 ? -1.185 16.509 26.725 1.00 92.19 291 ILE A C 1
ATOM 2362 O O . ILE A 1 291 ? -1.538 15.363 26.981 1.00 92.19 291 ILE A O 1
ATOM 2366 N N . LYS A 1 292 ? -1.293 17.495 27.625 1.00 93.12 292 LYS A N 1
ATOM 2367 C CA . LYS A 1 292 ? -1.736 17.250 29.005 1.00 93.12 292 LYS A CA 1
ATOM 2368 C C . LYS A 1 292 ? -3.139 16.632 29.085 1.00 93.12 292 LYS A C 1
ATOM 2370 O O . LYS A 1 292 ? -3.414 15.830 29.981 1.00 93.12 292 LYS A O 1
ATOM 2375 N N . HIS A 1 293 ? -4.052 17.050 28.210 1.00 93.56 293 HIS A N 1
ATOM 2376 C CA . HIS A 1 293 ? -5.398 16.488 28.173 1.00 93.56 293 HIS A CA 1
ATOM 2377 C C . HIS A 1 293 ? -5.432 15.121 27.481 1.00 93.56 293 HIS A C 1
ATOM 2379 O O . HIS A 1 293 ? -6.233 14.292 27.884 1.00 93.56 293 HIS A O 1
ATOM 2385 N N . LEU A 1 294 ? -4.559 14.830 26.520 1.00 93.19 294 LEU A N 1
ATOM 2386 C CA . LEU A 1 294 ? -4.431 13.473 25.984 1.00 93.19 294 LEU A CA 1
ATOM 2387 C C . LEU A 1 294 ? -3.929 12.511 27.073 1.00 93.19 294 LEU A C 1
ATOM 2389 O O . LEU A 1 294 ? -4.576 11.496 27.309 1.00 93.19 294 LEU A O 1
ATOM 2393 N N . ASP A 1 295 ? -2.907 12.893 27.850 1.00 94.06 295 ASP A N 1
ATOM 2394 C CA . ASP A 1 295 ? -2.433 12.092 28.996 1.00 94.06 295 ASP A CA 1
ATOM 2395 C C . ASP A 1 295 ? -3.570 11.831 30.008 1.00 94.06 295 ASP A C 1
ATOM 2397 O O . ASP A 1 295 ? -3.841 10.698 30.405 1.00 94.06 295 ASP A O 1
ATOM 2401 N N . SER A 1 296 ? -4.318 12.882 30.371 1.00 93.50 296 SER A N 1
ATOM 2402 C CA . SER A 1 296 ? -5.452 12.762 31.306 1.00 93.50 296 SER A CA 1
ATOM 2403 C C . SER A 1 296 ? -6.605 11.920 30.742 1.00 93.50 296 SER A C 1
ATOM 2405 O O . SER A 1 296 ? -7.426 11.395 31.498 1.00 93.50 296 SER A O 1
ATOM 2407 N N . PHE A 1 297 ? -6.714 11.827 29.415 1.00 94.81 297 PHE A N 1
ATOM 2408 C CA . PHE A 1 297 ? -7.710 10.998 28.753 1.00 94.81 297 PHE A CA 1
ATOM 2409 C C . PHE A 1 297 ? -7.324 9.517 28.812 1.00 94.81 297 PHE A C 1
ATOM 2411 O O . PHE A 1 297 ? -8.179 8.700 29.151 1.00 94.81 297 PHE A O 1
ATOM 2418 N N . VAL A 1 298 ? -6.043 9.180 28.612 1.00 94.56 298 VAL A N 1
ATOM 2419 C CA . VAL A 1 298 ? -5.527 7.815 28.836 1.00 94.56 298 VAL A CA 1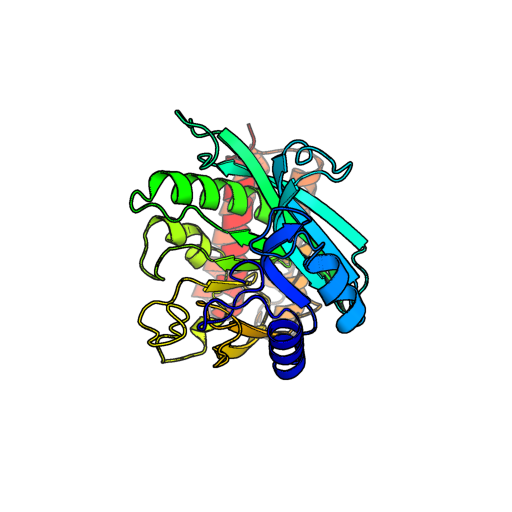
ATOM 2420 C C . VAL A 1 298 ? -5.789 7.366 30.274 1.00 94.56 298 VAL A C 1
ATOM 2422 O O . VAL A 1 298 ? -6.287 6.259 30.488 1.00 94.56 298 VAL A O 1
ATOM 2425 N N . ASP A 1 299 ? -5.562 8.234 31.264 1.00 95.62 299 ASP A N 1
ATOM 2426 C CA . ASP A 1 299 ? -5.868 7.933 32.670 1.00 95.62 299 ASP A CA 1
ATOM 2427 C C . ASP A 1 299 ? -7.359 7.613 32.885 1.00 95.62 299 ASP A C 1
ATOM 2429 O O . ASP A 1 299 ? -7.712 6.687 33.622 1.00 95.62 299 ASP A O 1
ATOM 2433 N N . LEU A 1 300 ? -8.256 8.357 32.226 1.00 95.00 300 LEU A N 1
ATOM 2434 C CA . LEU A 1 300 ? -9.702 8.134 32.298 1.00 95.00 300 LEU A CA 1
ATOM 2435 C C . LEU A 1 300 ? -10.111 6.793 31.669 1.00 95.00 300 LEU A C 1
ATOM 2437 O O . LEU A 1 300 ? -10.954 6.087 32.232 1.00 95.00 300 LEU A O 1
ATOM 2441 N N . LEU A 1 301 ? -9.530 6.434 30.523 1.00 95.38 301 LEU A N 1
ATOM 2442 C CA . LEU A 1 301 ? -9.761 5.143 29.869 1.00 95.38 301 LEU A CA 1
ATOM 2443 C C . LEU A 1 301 ? -9.219 3.991 30.720 1.00 95.38 301 LEU A C 1
ATOM 2445 O O . LEU A 1 301 ? -9.923 3.012 30.957 1.00 95.38 301 LEU A O 1
ATOM 2449 N N . THR A 1 302 ? -8.015 4.150 31.271 1.00 96.88 302 THR A N 1
ATOM 2450 C CA . THR A 1 302 ? -7.369 3.169 32.158 1.00 96.88 302 THR A CA 1
ATOM 2451 C C . THR A 1 302 ? -8.190 2.947 33.422 1.00 96.88 302 THR A C 1
ATOM 2453 O O . THR A 1 302 ? -8.393 1.812 33.858 1.00 96.88 302 THR A O 1
ATOM 2456 N N . TYR A 1 303 ? -8.736 4.021 34.000 1.00 96.06 303 TYR A N 1
ATOM 2457 C CA . TYR A 1 303 ? -9.667 3.918 35.117 1.00 96.06 303 TYR A CA 1
ATOM 2458 C C . TYR A 1 303 ? -10.906 3.099 34.741 1.00 96.06 303 TYR A C 1
ATOM 2460 O O . TYR A 1 303 ? -11.262 2.177 35.477 1.00 96.06 303 TYR A O 1
ATOM 2468 N N . GLN A 1 304 ? -11.537 3.394 33.599 1.00 96.69 304 GLN A N 1
ATOM 2469 C CA . GLN A 1 304 ? -12.692 2.630 33.115 1.00 96.69 304 GLN A CA 1
ATOM 2470 C C . GLN A 1 304 ? -12.338 1.153 32.908 1.00 96.69 304 GLN A C 1
ATOM 2472 O O . GLN A 1 304 ? -13.117 0.281 33.303 1.00 96.69 304 GLN A O 1
ATOM 2477 N N . LYS A 1 305 ? -11.146 0.862 32.372 1.00 97.06 305 LYS A N 1
ATOM 2478 C CA . LYS A 1 305 ? -10.674 -0.503 32.118 1.00 97.06 305 LYS A CA 1
ATOM 2479 C C . LYS A 1 305 ? -10.497 -1.306 33.397 1.00 97.06 305 LYS A C 1
ATOM 2481 O O . LYS A 1 305 ? -11.052 -2.396 33.528 1.00 97.06 305 LYS A O 1
ATOM 2486 N N . ASN A 1 306 ? -9.813 -0.723 34.378 1.00 97.19 306 ASN A N 1
ATOM 2487 C CA . ASN A 1 306 ? -9.577 -1.345 35.682 1.00 97.19 306 ASN A CA 1
ATOM 2488 C C . ASN A 1 306 ? -10.871 -1.636 36.457 1.00 97.19 306 ASN A C 1
ATOM 2490 O O . ASN A 1 306 ? -10.884 -2.510 37.321 1.00 97.19 306 ASN A O 1
ATOM 2494 N N . HIS A 1 307 ? -11.955 -0.924 36.146 1.00 96.62 307 HIS A N 1
ATOM 2495 C CA . HIS A 1 307 ? -13.264 -1.119 36.770 1.00 96.62 307 HIS A CA 1
ATOM 2496 C C . HIS A 1 307 ? -14.257 -1.871 35.870 1.00 96.62 307 HIS A C 1
ATOM 2498 O O . HIS A 1 307 ? -15.446 -1.885 36.180 1.00 96.62 307 HIS A O 1
ATOM 2504 N N . GLN A 1 308 ? -13.792 -2.498 34.779 1.00 95.75 308 GLN A N 1
ATOM 2505 C CA . GLN A 1 308 ? -14.617 -3.286 33.848 1.00 95.75 308 GLN A CA 1
ATOM 2506 C C . GLN A 1 308 ? -15.796 -2.496 33.247 1.00 95.75 308 GLN A C 1
ATOM 2508 O O . GLN A 1 308 ? -16.859 -3.044 32.966 1.00 95.75 308 GLN A O 1
ATOM 2513 N N . MET A 1 309 ? -15.614 -1.186 33.063 1.00 96.81 309 MET A N 1
ATOM 2514 C CA . MET A 1 309 ? -16.624 -0.280 32.497 1.00 96.81 309 MET A CA 1
ATOM 2515 C C . MET A 1 309 ? -16.468 -0.081 30.983 1.00 96.81 309 MET A C 1
ATOM 2517 O O . MET A 1 309 ? -17.301 0.580 30.366 1.00 96.81 309 MET A O 1
ATOM 2521 N N . ILE A 1 310 ? -15.394 -0.635 30.420 1.00 95.94 310 ILE A N 1
ATOM 2522 C CA . ILE A 1 310 ? -15.013 -0.619 29.010 1.00 95.94 310 ILE A CA 1
ATOM 2523 C C . ILE A 1 310 ? -14.467 -2.009 28.633 1.00 95.94 310 ILE A C 1
ATOM 2525 O O . ILE A 1 310 ? -13.777 -2.635 29.451 1.00 95.94 310 ILE A O 1
ATOM 2529 N N . SER A 1 311 ? -14.784 -2.509 27.436 1.00 89.00 311 SER A N 1
ATOM 2530 C CA . SER A 1 311 ? -14.227 -3.765 26.901 1.00 89.00 311 SER A CA 1
ATOM 2531 C C . SER A 1 311 ? -12.705 -3.667 26.678 1.00 89.00 311 SER A C 1
ATOM 2533 O O . SER A 1 311 ? -12.139 -2.575 26.690 1.00 89.00 311 SER A O 1
ATOM 2535 N N . ASP A 1 312 ? -12.005 -4.805 26.539 1.00 83.38 312 ASP A N 1
ATOM 2536 C CA . ASP A 1 312 ? -10.595 -4.817 26.086 1.00 83.38 312 ASP A CA 1
ATOM 2537 C C . ASP A 1 312 ? -10.460 -4.110 24.732 1.00 83.38 312 ASP A C 1
ATOM 2539 O O . ASP A 1 312 ? -9.701 -3.155 24.619 1.00 83.38 312 ASP A O 1
ATOM 2543 N N . GLU A 1 313 ? -11.302 -4.488 23.767 1.00 80.06 313 GLU A N 1
ATOM 2544 C CA . GLU A 1 313 ? -11.321 -3.916 22.417 1.00 80.06 313 GLU A CA 1
ATOM 2545 C C . GLU A 1 313 ? -11.489 -2.388 22.434 1.00 80.06 313 GLU A C 1
ATOM 2547 O O . GLU A 1 313 ? -10.656 -1.662 21.896 1.00 80.06 313 GLU A O 1
ATOM 2552 N N . ALA A 1 314 ? -12.527 -1.874 23.100 1.00 82.25 314 ALA A N 1
ATOM 2553 C CA . ALA A 1 314 ? -12.790 -0.439 23.148 1.00 82.25 314 ALA A CA 1
ATOM 2554 C C . ALA A 1 314 ? -11.675 0.338 23.863 1.00 82.25 314 ALA A C 1
ATOM 2556 O O . ALA A 1 314 ? -11.357 1.464 23.474 1.00 82.25 314 ALA A O 1
ATOM 2557 N N . TYR A 1 315 ? -11.080 -0.247 24.907 1.00 90.81 315 TYR A N 1
ATOM 2558 C CA . TYR A 1 315 ? -9.965 0.363 25.627 1.00 90.81 315 TYR A CA 1
ATOM 2559 C C . TYR A 1 315 ? -8.717 0.453 24.754 1.00 90.81 315 TYR A C 1
ATOM 2561 O O . TYR A 1 315 ? -8.167 1.546 24.613 1.00 90.81 315 TYR A O 1
ATOM 2569 N N . ASP A 1 316 ? -8.308 -0.661 24.148 1.00 79.19 316 ASP A N 1
ATOM 2570 C CA . ASP A 1 316 ? -7.100 -0.729 23.326 1.00 79.19 316 ASP A CA 1
ATOM 2571 C C . ASP A 1 316 ? -7.198 0.248 22.147 1.00 79.19 316 ASP A C 1
ATOM 2573 O O . ASP A 1 316 ? -6.267 1.011 21.880 1.00 79.19 316 ASP A O 1
ATOM 2577 N N . VAL A 1 317 ? -8.373 0.317 21.514 1.00 76.19 317 VAL A N 1
ATOM 2578 C CA . VAL A 1 317 ? -8.644 1.216 20.388 1.00 76.19 317 VAL A CA 1
ATOM 2579 C C . VAL A 1 317 ? -8.620 2.691 20.808 1.00 76.19 317 VAL A C 1
ATOM 2581 O O . VAL A 1 317 ? -7.965 3.502 20.151 1.00 76.19 317 VAL A O 1
ATOM 2584 N N . LEU A 1 318 ? -9.301 3.067 21.897 1.00 85.19 318 LEU A N 1
ATOM 2585 C CA . LEU A 1 318 ? -9.342 4.465 22.347 1.00 85.19 318 LEU A CA 1
ATOM 2586 C C . LEU A 1 318 ? -7.990 4.943 22.895 1.00 85.19 318 LEU A C 1
ATOM 2588 O O . LEU A 1 318 ? -7.633 6.106 22.691 1.00 85.19 318 LEU A O 1
ATOM 2592 N N . VAL A 1 319 ? -7.229 4.079 23.575 1.00 88.12 319 VAL A N 1
ATOM 2593 C CA . VAL A 1 319 ? -5.877 4.416 24.049 1.00 88.12 319 VAL A CA 1
ATOM 2594 C C . VAL A 1 319 ? -4.919 4.555 22.875 1.00 88.12 319 VAL A C 1
ATOM 2596 O O . VAL A 1 319 ? -4.198 5.549 22.829 1.00 88.12 319 VAL A O 1
ATOM 2599 N N . SER A 1 320 ? -4.956 3.634 21.908 1.00 77.06 320 SER A N 1
ATOM 2600 C CA . SER A 1 320 ? -4.128 3.715 20.699 1.00 77.06 320 SER A CA 1
ATOM 2601 C C . SER A 1 320 ? -4.332 5.044 19.963 1.00 77.06 320 SER A C 1
ATOM 2603 O O . SER A 1 320 ? -3.359 5.740 19.676 1.00 77.06 320 SER A O 1
ATOM 2605 N N . ASP A 1 321 ? -5.583 5.488 19.787 1.00 79.06 321 ASP A N 1
ATOM 2606 C CA . ASP A 1 321 ? -5.877 6.801 19.191 1.00 79.06 321 ASP A CA 1
ATOM 2607 C C . ASP A 1 321 ? -5.343 7.974 19.990 1.00 79.06 321 ASP A C 1
ATOM 2609 O O . ASP A 1 321 ? -4.856 8.961 19.435 1.00 79.06 321 ASP A O 1
ATOM 2613 N N . THR A 1 322 ? -5.468 7.882 21.308 1.00 87.81 322 THR A N 1
ATOM 2614 C CA . THR A 1 322 ? -5.020 8.946 22.198 1.00 87.81 322 THR A CA 1
ATOM 2615 C C . THR A 1 322 ? -3.502 9.080 22.142 1.00 87.81 322 THR A C 1
ATOM 2617 O O . THR A 1 322 ? -2.985 10.196 22.074 1.00 87.81 322 THR A O 1
ATOM 2620 N N . GLU A 1 323 ? -2.792 7.953 22.124 1.00 83.62 323 GLU A N 1
ATOM 2621 C CA . GLU A 1 323 ? -1.335 7.891 22.019 1.00 83.62 323 GLU A CA 1
ATOM 2622 C C . GLU A 1 323 ? -0.836 8.337 20.645 1.00 83.62 323 GLU A C 1
ATOM 2624 O O . GLU A 1 323 ? 0.135 9.091 20.550 1.00 83.62 323 GLU A O 1
ATOM 2629 N N . PHE A 1 324 ? -1.545 7.957 19.584 1.00 78.00 324 PHE A N 1
ATOM 2630 C CA . PHE A 1 324 ? -1.290 8.439 18.235 1.00 78.00 324 PHE A CA 1
ATOM 2631 C C . PHE A 1 324 ? -1.407 9.965 18.154 1.00 78.00 324 PHE A C 1
ATOM 2633 O O . PHE A 1 324 ? -0.455 10.648 17.771 1.00 78.00 324 PHE A O 1
ATOM 2640 N N . LEU A 1 325 ? -2.539 10.525 18.599 1.00 81.94 325 LEU A N 1
ATOM 2641 C CA . LEU A 1 325 ? -2.749 11.975 18.634 1.00 81.94 325 LEU A CA 1
ATOM 2642 C C . LEU A 1 325 ? -1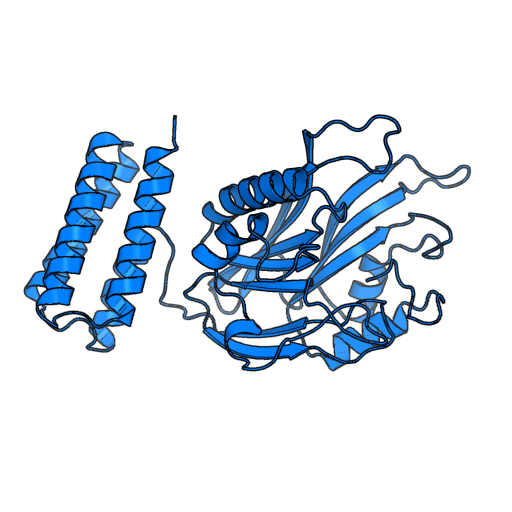.666 12.663 19.468 1.00 81.94 325 LEU A C 1
ATOM 2644 O O . LEU A 1 325 ? -1.131 13.703 19.082 1.00 81.94 325 LEU A O 1
ATOM 2648 N N . ARG A 1 326 ? -1.293 12.067 20.600 1.00 86.31 326 ARG A N 1
ATOM 2649 C CA . ARG A 1 326 ? -0.245 12.593 21.477 1.00 86.31 326 ARG A CA 1
ATOM 2650 C C . ARG A 1 326 ? 1.107 12.628 20.768 1.00 86.31 326 ARG A C 1
ATOM 2652 O O . ARG A 1 326 ? 1.824 13.624 20.911 1.00 86.31 326 ARG A O 1
ATOM 2659 N N . ALA A 1 327 ? 1.445 11.602 19.988 1.00 78.94 327 ALA A N 1
ATOM 2660 C CA . ALA A 1 327 ? 2.659 11.565 19.179 1.00 78.94 327 ALA A CA 1
ATOM 2661 C C . ALA A 1 327 ? 2.650 12.657 18.094 1.00 78.94 327 ALA A C 1
ATOM 2663 O O . ALA A 1 327 ? 3.618 13.422 18.007 1.00 78.94 327 ALA A O 1
ATOM 2664 N N . CYS A 1 328 ? 1.543 12.810 17.356 1.00 76.31 328 CYS A N 1
ATOM 2665 C CA . CYS A 1 328 ? 1.373 13.866 16.350 1.00 76.31 328 CYS A CA 1
ATOM 2666 C C . CYS A 1 328 ? 1.622 15.255 16.955 1.00 76.31 328 CYS A C 1
ATOM 2668 O O . CYS A 1 328 ? 2.542 15.962 16.536 1.00 76.31 328 CYS A O 1
ATOM 2670 N N . TRP A 1 329 ? 0.906 15.601 18.027 1.00 83.81 329 TRP A N 1
ATOM 2671 C CA . TRP A 1 329 ? 1.032 16.902 18.694 1.00 83.81 329 TRP A CA 1
ATOM 2672 C C . TRP A 1 329 ? 2.395 17.120 19.358 1.00 83.81 329 TRP A C 1
ATOM 2674 O O . TRP A 1 329 ? 2.860 18.256 19.474 1.00 83.81 329 TRP A O 1
ATOM 2684 N N . SER A 1 330 ? 3.078 16.054 19.776 1.00 81.81 330 SER A N 1
ATOM 2685 C CA . SER A 1 330 ? 4.445 16.150 20.299 1.00 81.81 330 SER A CA 1
ATOM 2686 C C . SER A 1 330 ? 5.459 16.481 19.199 1.00 81.81 330 SER A C 1
ATOM 2688 O O . SER A 1 330 ? 6.401 17.233 19.464 1.00 81.81 330 SER A O 1
ATOM 2690 N N . SER A 1 331 ? 5.230 15.998 17.974 1.00 71.38 331 SER A N 1
ATOM 2691 C CA . SER A 1 331 ? 6.134 16.146 16.824 1.00 71.38 331 SER A CA 1
ATOM 2692 C C . SER A 1 331 ? 6.035 17.486 16.075 1.00 71.38 331 SER A C 1
ATOM 2694 O O . SER A 1 331 ? 7.018 17.906 15.464 1.00 71.38 331 SER A O 1
ATOM 2696 N N . GLU A 1 332 ? 4.905 18.198 16.164 1.00 60.44 332 GLU A N 1
ATOM 2697 C CA . GLU A 1 332 ? 4.732 19.517 15.530 1.00 60.44 332 GLU A CA 1
ATOM 2698 C C . GLU A 1 332 ? 5.697 20.562 16.129 1.00 60.44 332 GLU A C 1
ATOM 2700 O O . GLU A 1 332 ? 5.674 20.818 17.334 1.00 60.44 332 GLU A O 1
ATOM 2705 N N . LYS A 1 333 ? 6.587 21.141 15.313 1.00 44.69 333 LYS A N 1
ATOM 2706 C CA . LYS A 1 333 ? 7.594 22.125 15.759 1.00 44.69 333 LYS A CA 1
ATOM 2707 C C . LYS A 1 333 ? 7.019 23.503 16.053 1.00 44.69 333 LYS A C 1
ATOM 2709 O O . LYS A 1 333 ? 6.242 24.003 15.213 1.00 44.69 333 LYS A O 1
#

Radius of gyration: 21.86 Å; chains: 1; bounding box: 51×49×69 Å

InterPro domains:
  IPR005135 Endonuclease/exonuclease/phosphatase [PF03372] (6-228)
  IPR036691 Endonuclease/exonuclease/phosphatase superfamily [G3DSA:3.60.10.10] (1-239)
  IPR036691 Endonuclease/exonuclease/phosphatase superfamily [SSF56219] (9-235)
  IPR051916 GPI-anchor maturation lipid remodeler [PTHR14859] (8-241)
  IPR054470 FIMAH domain [PF22888] (247-326)

pLDDT: mean 91.52, std 9.39, range [43.06, 98.94]

Sequence (333 aa):
MAAGRGTDGNYQLERIAETIQETGADIIGLQEVDVHWGARSNYDNTIQLLAEELDMYYYFAPIYDMEPAQGSDHRRQFGVAMLSKYPITNAANRQITRLSTQDPNPEPRLAPGFLEAEITIEGAVVHFYVTHLDYRSNPAIREMQVSDMSAIMLENNYNILVGDMNARPNAEELHPLFQWYDDAWHINDVQGYTYPSTVPNRRIDYIFTSPRMKIDAAQVNMSNASDHLPVTADVTILRENHSYSIRGMKSLIDYYEQRGELTNQQLINRTRLHLDILHYYEEKNRKDKMIKHLDSFVDLLTYQKNHQMISDEAYDVLVSDTEFLRACWSSEK

Secondary structure (DSSP, 8-state):
--TTB-TTS-B-HHHHHHHHHHHT-SEEEEEEEEES--GGGTT-BHHHHHHHHHT-EEEEEEEEEEPPPTT--S-EEEEEEEEESS-EEEEEEEEEEE--SSSSS---EEEEEEEEEEEEETTEEEEEEEEE---SS-THHHHHHHHHHHHHHTT-SSEEEEEE-SS-TT-GGGHHHHHHSEEGGGG-SS----BSTTS--B--EEEEE-TTEEEEEEEEPP-SSSSSPPEEEEEEE-TT---SSHHHHHHHHHHHHHTT-B--HHHHHHHHHHHHHHHHHHHTT-HHHHHHHHHHHHHHHHHHHHTTSB-HHHHHHHHHHHHHHHHHHHH--

Foldseek 3Di:
DCQQAFPVLDRDLVQVLVLVVVQVDQKDKFAFHKQLADVSNPRHNSQVVSCVSNVWDKDWWFQDWAQDDVPDRDIITTAMMMTHNFDFPDKDFFWFWDFDPPDPDTDTDTTTHWIWTWGQDPNDTAIEIEHEFDQDPDCPRLLRRLVRVVVVCLVDFWYKYWYFSNDAPPDPSCVVLVVFWDWLCPVDPDRLFWAQLVDGDGDRITITTGPQWDWPDKDFARGRRYSTTDIDTDTHHPPQQDGLALVNLLSLLVVCVVVCQQPDPVLSVVLNVLSVVLVVCVVVVVLVSNLVSLVVSLVSLVVCVVVSRHHPVSSVSSNSSSVSVNVVSVPDD